Protein AF-A0A7R9EVY3-F1 (afdb_monomer_lite)

Radius of gyration: 26.69 Å; chains: 1; bounding box: 62×52×82 Å

Organism: NCBI:txid61472

Foldseek 3Di:
DLLCCLLVPPDPDPCSLVVVLVVVLVVLVVPDPQPDLVSLVVSLVSCQSSLLPDQHDLSRLVSLLVNCQVPLQDVCLLPRCLSNLLCCQQPPPDCVVVVSNLSSNLSSLLSQLPYPVRLVSLLVSLCVQQHVDNPGRRPRNLVSLLVSLLVQQQVLVVCVVDVVSVVVPDDDDDDDDPDDDPVVVSVVVSLSSNLSSLSNLLSQLVDPNSLLVSLVSCPPPSHDVSLLLDQSSLVSNLNSLLSQLQPLDPSRNCSQQHPDPPGHGVLNSCQCVHSNPPPNCPSNLSSLVNCCPPDNVDPVNLLVCLVVLVSLLSVLLVPRLSSLVSLLSCVLVVSDVDPVSNVVSLVSLVPDPSSVVSVVVSVVVVVVVVVVVD

Sequence (374 aa):
SLIDFSITTPLQDECVTSVPIEIVSKLLSDGSAWNSHAASAEVIATLAPLLDNNPPSAEMCHFFSQHCVDNPRSPLVADTLTPIIHRILKHNVDFGKSPHMRRFVQDYIRALHSQNGGSDVIQKFVTSVHGPSSGCPHPRVLPNLVSVCLASIFSNFEVRRDPARRNEAPSPAEEGEVDGDNESRWESRENRHLRCYITVFLHISEYDDWRPGLAQLLQPIPFPDEALGYQPFIHDFMPVIQRIGTDSRCEVHQMVLGIREGKEGWFDIYCPSSLACSDDGLLWCLMLQTLLMCCCRRKRFMAQVAKHYNPCMLASLRGHAVANEALCLMLEWELIELEEVKMQIVTTLQTTTSGREHYQALCQRQRHLRELVS

InterPro domains:
  IPR052813 C-Maf-inducing protein [PTHR25480] (9-156)

Secondary structure (DSSP, 8-state):
-HHHHHHH-S---HHHHHHHHHHHHHHHHT-SSS-SHHHHHHHHHHHHHHHSSSPPPHHHHHHHHHHHHH-TT-HHHHTTHHHHHHHHHHH-S-TTT-HHHHHHHHHHHHHHHTSTTTHHHHHHHHHHHH-SSSS---TTHHHHHHHHHHHHHHHHHHHHH-HHHHTTSPPP---S-----HHHHHHHHHHHHHHHHHHHHHHHTT-TTTHHHHHHHT-S--S-HHHHT-HHHHHHHHHHHHHHHT-SSHHHHGGGS-SSTT---HHHHTSTTSTT--STTHHHHHHHHHHHHTT--SHHHHHHHGGGHHHHHHHHHTT-HHHHHHHHHHHHTT----HHHHHHHHHHHHHSHHHHHHHHHHHHHHHHHHHHH-

pLDDT: mean 88.02, std 11.74, range [40.94, 98.56]

Structure (mmCIF, N/CA/C/O backbone):
data_AF-A0A7R9EVY3-F1
#
_entry.id   AF-A0A7R9EVY3-F1
#
loop_
_atom_site.group_PDB
_atom_site.id
_atom_site.type_symbol
_atom_site.label_atom_id
_atom_site.label_alt_id
_atom_site.label_comp_id
_atom_site.label_asym_id
_atom_site.label_entity_id
_atom_site.label_seq_id
_atom_site.pdbx_PDB_ins_code
_atom_site.Cartn_x
_atom_site.Cartn_y
_atom_site.Cartn_z
_atom_site.occupancy
_atom_site.B_iso_or_equiv
_atom_site.auth_seq_id
_atom_site.auth_comp_id
_atom_site.auth_asym_id
_atom_site.auth_atom_id
_atom_site.pdbx_PDB_model_num
ATOM 1 N N . SER A 1 1 ? 23.134 -8.153 -36.498 1.00 74.75 1 SER A N 1
ATOM 2 C CA . SER A 1 1 ? 23.755 -7.147 -35.610 1.00 74.75 1 SER A CA 1
ATOM 3 C C . SER A 1 1 ? 24.615 -7.852 -34.555 1.00 74.75 1 SER A C 1
ATOM 5 O O . SER A 1 1 ? 24.545 -9.074 -34.462 1.00 74.75 1 SER A O 1
ATOM 7 N N . LEU A 1 2 ? 25.438 -7.130 -33.775 1.00 83.56 2 LEU A N 1
ATOM 8 C CA . LEU A 1 2 ? 26.179 -7.710 -32.634 1.00 83.56 2 LEU A CA 1
ATOM 9 C C . LEU A 1 2 ? 25.224 -8.369 -31.622 1.00 83.56 2 LEU A C 1
ATOM 11 O O . LEU A 1 2 ? 25.522 -9.427 -31.075 1.00 83.56 2 LEU A O 1
ATOM 15 N N . ILE A 1 3 ? 24.052 -7.768 -31.423 1.00 82.56 3 ILE A N 1
ATOM 16 C CA . ILE A 1 3 ? 23.014 -8.266 -30.519 1.00 82.56 3 ILE A CA 1
ATOM 17 C C . ILE A 1 3 ? 22.408 -9.561 -31.059 1.00 82.56 3 ILE A C 1
ATOM 19 O O . ILE A 1 3 ? 22.346 -10.537 -30.321 1.00 82.56 3 ILE A O 1
ATOM 23 N N . ASP A 1 4 ? 22.086 -9.618 -32.357 1.00 81.88 4 ASP A N 1
ATOM 24 C CA . ASP A 1 4 ? 21.575 -10.843 -32.995 1.00 81.88 4 ASP A CA 1
ATOM 25 C C . ASP A 1 4 ? 22.576 -11.991 -32.859 1.00 81.88 4 ASP A C 1
ATOM 27 O O . ASP A 1 4 ? 22.192 -13.116 -32.554 1.00 81.88 4 ASP A O 1
ATOM 31 N N . PHE A 1 5 ? 23.872 -11.712 -33.041 1.00 82.56 5 PHE A N 1
ATOM 32 C CA . PHE A 1 5 ? 24.916 -12.710 -32.818 1.00 82.56 5 PHE A CA 1
ATOM 33 C C . PHE A 1 5 ? 24.911 -13.200 -31.366 1.00 82.56 5 PHE A C 1
ATOM 35 O O . PHE A 1 5 ? 24.959 -14.402 -31.130 1.00 82.56 5 PHE A O 1
ATOM 42 N N . SER A 1 6 ? 24.779 -12.283 -30.409 1.00 81.69 6 SER A N 1
ATOM 43 C CA . SER A 1 6 ? 24.817 -12.591 -28.974 1.00 81.69 6 SER A CA 1
ATOM 44 C C . SER A 1 6 ? 23.626 -13.432 -28.508 1.00 81.69 6 SER A C 1
ATOM 46 O O . SER A 1 6 ? 23.775 -14.239 -27.597 1.00 81.69 6 SER A O 1
ATOM 48 N N . ILE A 1 7 ? 22.455 -13.278 -29.138 1.00 81.38 7 ILE A N 1
ATOM 49 C CA . ILE A 1 7 ? 21.235 -14.026 -28.779 1.00 81.38 7 ILE A CA 1
ATOM 50 C C . ILE A 1 7 ? 21.040 -15.322 -29.583 1.00 81.38 7 ILE A C 1
ATOM 52 O O . ILE A 1 7 ? 20.345 -16.220 -29.115 1.00 81.38 7 ILE A O 1
ATOM 56 N N . THR A 1 8 ? 21.605 -15.432 -30.792 1.00 83.44 8 THR A N 1
ATOM 57 C CA . THR A 1 8 ? 21.407 -16.603 -31.675 1.00 83.44 8 THR A CA 1
ATOM 58 C C . THR A 1 8 ? 22.579 -17.576 -31.688 1.00 83.44 8 THR A C 1
ATOM 60 O O . THR A 1 8 ? 22.437 -18.700 -32.177 1.00 83.44 8 THR A O 1
ATOM 63 N N . THR A 1 9 ? 23.741 -17.172 -31.173 1.00 81.62 9 THR A N 1
ATOM 64 C CA . THR A 1 9 ? 24.914 -18.043 -31.145 1.00 81.62 9 THR A CA 1
ATOM 65 C C . THR A 1 9 ? 24.699 -19.230 -30.198 1.00 81.62 9 THR A C 1
ATOM 67 O O . THR A 1 9 ? 24.173 -19.060 -29.098 1.00 81.62 9 THR A O 1
ATOM 70 N N . PRO A 1 10 ? 25.129 -20.450 -30.573 1.00 79.69 10 PRO A N 1
ATOM 71 C CA . PRO A 1 10 ? 25.093 -21.603 -29.674 1.00 79.69 10 PRO A CA 1
ATOM 72 C C . PRO A 1 10 ? 26.135 -21.510 -28.543 1.00 79.69 10 PRO A C 1
ATOM 74 O O . PRO A 1 10 ? 26.155 -22.364 -27.658 1.00 79.69 10 PRO A O 1
ATOM 77 N N . LEU A 1 11 ? 27.025 -20.510 -28.579 1.00 77.50 11 LEU A N 1
ATOM 78 C CA . LEU A 1 11 ? 28.059 -20.292 -27.570 1.00 77.50 11 LEU A CA 1
ATOM 79 C C . LEU A 1 11 ? 27.450 -19.671 -26.304 1.00 77.50 11 LEU A C 1
ATOM 81 O O . LEU A 1 11 ? 27.068 -18.506 -26.301 1.00 77.50 11 LEU A O 1
ATOM 85 N N . GLN A 1 12 ? 27.398 -20.447 -25.222 1.00 68.94 12 GLN A N 1
ATOM 86 C CA . GLN A 1 12 ? 26.933 -20.000 -23.904 1.00 68.94 12 GLN A CA 1
ATOM 87 C C . GLN A 1 12 ? 28.112 -19.566 -23.025 1.00 68.94 12 GLN A C 1
ATOM 89 O O . GLN A 1 12 ? 28.431 -20.217 -22.033 1.00 68.94 12 GLN A O 1
ATOM 94 N N . ASP A 1 13 ? 28.788 -18.492 -23.426 1.00 80.00 13 ASP A N 1
ATOM 95 C CA . ASP A 1 13 ? 29.878 -17.883 -22.658 1.00 80.00 13 ASP A CA 1
ATOM 96 C C . ASP A 1 13 ? 29.441 -16.511 -22.123 1.00 80.00 13 ASP A C 1
ATOM 98 O O . ASP A 1 13 ? 28.738 -15.771 -22.810 1.00 80.00 13 ASP A O 1
ATOM 102 N N . GLU A 1 14 ? 29.844 -16.162 -20.900 1.00 75.81 14 GLU A N 1
ATOM 103 C CA . GLU A 1 14 ? 29.486 -14.882 -20.271 1.00 75.81 14 GLU A CA 1
ATOM 104 C C . GLU A 1 14 ? 29.970 -13.683 -21.099 1.00 75.81 14 GLU A C 1
ATOM 106 O O . GLU A 1 14 ? 29.264 -12.682 -21.207 1.00 75.81 14 GLU A O 1
ATOM 111 N N . CYS A 1 15 ? 31.119 -13.800 -21.774 1.00 79.12 15 CYS A N 1
ATOM 112 C CA . CYS A 1 15 ? 31.643 -12.759 -22.652 1.00 79.12 15 CYS A CA 1
ATOM 113 C C . CYS A 1 15 ? 30.742 -12.489 -23.864 1.00 79.12 15 CYS A C 1
ATOM 115 O O . CYS A 1 15 ? 30.735 -11.373 -24.381 1.00 79.12 15 CYS A O 1
ATOM 117 N N . VAL A 1 16 ? 29.965 -13.478 -24.321 1.00 79.94 16 VAL A N 1
ATOM 118 C CA . VAL A 1 16 ? 29.047 -13.313 -25.460 1.00 79.94 16 VAL A CA 1
ATOM 119 C C . VAL A 1 16 ? 27.928 -12.336 -25.117 1.00 79.94 16 VAL A C 1
ATOM 121 O O . VAL A 1 16 ? 27.487 -11.594 -25.991 1.00 79.94 16 VAL A O 1
ATOM 124 N N . THR A 1 17 ? 27.490 -12.289 -23.858 1.00 75.75 17 THR A N 1
ATOM 125 C CA . THR A 1 17 ? 26.434 -11.371 -23.422 1.00 75.75 17 THR A CA 1
ATOM 126 C C . THR A 1 17 ? 26.967 -10.123 -22.723 1.00 75.75 17 THR A C 1
ATOM 128 O O . THR A 1 17 ? 26.353 -9.065 -22.861 1.00 75.75 17 THR A O 1
ATOM 131 N N . SER A 1 18 ? 28.110 -10.188 -22.033 1.00 82.88 18 SER A N 1
ATOM 132 C CA . SER A 1 18 ? 28.678 -9.042 -21.310 1.00 82.88 18 SER A CA 1
ATOM 133 C C . SER A 1 18 ? 29.355 -8.020 -22.226 1.00 82.88 18 SER A C 1
ATOM 135 O O . SER A 1 18 ? 29.130 -6.821 -22.067 1.00 82.88 18 SER A O 1
ATOM 137 N N . VAL A 1 19 ? 30.105 -8.458 -23.245 1.00 86.69 19 VAL A N 1
ATOM 138 C CA . VAL A 1 19 ? 30.835 -7.553 -24.153 1.00 86.69 19 VAL A CA 1
ATOM 139 C C . VAL A 1 19 ? 29.897 -6.606 -24.921 1.00 86.69 19 VAL A C 1
ATOM 141 O O . VAL A 1 19 ? 30.173 -5.405 -24.960 1.00 86.69 19 VAL A O 1
ATOM 144 N N . PRO A 1 20 ? 28.765 -7.061 -25.498 1.00 87.50 20 PRO A N 1
ATOM 145 C CA . PRO A 1 20 ? 27.792 -6.150 -26.098 1.00 87.50 20 PRO A CA 1
ATOM 146 C C . PRO A 1 20 ? 27.241 -5.122 -25.103 1.00 87.50 20 PRO A C 1
ATOM 148 O O . PRO A 1 20 ? 27.077 -3.958 -25.467 1.00 87.50 20 PRO A O 1
ATOM 151 N N . ILE A 1 21 ? 26.990 -5.522 -23.850 1.00 88.44 21 ILE A N 1
ATOM 152 C CA . ILE A 1 21 ? 26.507 -4.614 -22.800 1.00 88.44 21 ILE A CA 1
ATOM 153 C C . ILE A 1 21 ? 27.563 -3.558 -22.484 1.00 88.44 21 ILE A C 1
ATOM 155 O O . ILE A 1 21 ? 27.227 -2.377 -22.417 1.00 88.44 21 ILE A O 1
ATOM 159 N N . GLU A 1 22 ? 28.830 -3.943 -22.335 1.00 89.31 22 GLU A N 1
ATOM 160 C CA . GLU A 1 22 ? 29.939 -3.018 -22.075 1.00 89.31 22 GLU A CA 1
ATOM 161 C C . GLU A 1 22 ? 30.127 -2.010 -23.214 1.00 89.31 22 GLU A C 1
ATOM 163 O O . GLU A 1 22 ? 30.223 -0.805 -22.967 1.00 89.31 22 GLU A O 1
ATOM 168 N N . ILE A 1 23 ? 30.119 -2.482 -24.467 1.00 88.69 23 ILE A N 1
ATOM 169 C CA . ILE A 1 23 ? 30.249 -1.625 -25.653 1.00 88.69 23 ILE A CA 1
ATOM 170 C C . ILE A 1 23 ? 29.116 -0.603 -25.689 1.00 88.69 23 ILE A C 1
ATOM 172 O O . ILE A 1 23 ? 29.369 0.593 -25.822 1.00 88.69 23 ILE A O 1
ATOM 176 N N . VAL A 1 24 ? 27.869 -1.058 -25.547 1.00 89.06 24 VAL A N 1
ATOM 177 C CA . VAL A 1 24 ? 26.708 -0.164 -25.574 1.00 89.06 24 VAL A CA 1
ATOM 178 C C . VAL A 1 24 ? 26.749 0.817 -24.409 1.00 89.06 24 VAL A C 1
ATOM 180 O O . VAL A 1 24 ? 26.499 1.999 -24.614 1.00 89.06 24 VAL A O 1
ATOM 183 N N . SER A 1 25 ? 27.093 0.364 -23.204 1.00 91.31 25 SER A N 1
ATOM 184 C CA . SER A 1 25 ? 27.168 1.237 -22.025 1.00 91.31 25 SER A CA 1
ATOM 185 C C . SER A 1 25 ? 28.154 2.381 -22.250 1.00 91.31 25 SER A C 1
ATOM 187 O O . SER A 1 25 ? 27.830 3.534 -21.975 1.00 91.31 25 SER A O 1
ATOM 189 N N . LYS A 1 26 ? 29.309 2.083 -22.857 1.00 89.50 26 LYS A N 1
ATOM 190 C CA . LYS A 1 26 ? 30.303 3.092 -23.235 1.00 89.50 26 LYS A CA 1
ATOM 191 C C . LYS A 1 26 ? 29.805 4.046 -24.329 1.00 89.50 26 LYS A C 1
ATOM 193 O O . LYS A 1 26 ? 30.082 5.237 -24.286 1.00 89.50 26 LYS A O 1
ATOM 198 N N . LEU A 1 27 ? 29.036 3.552 -25.300 1.00 88.31 27 LEU A N 1
ATOM 199 C CA . LEU A 1 27 ? 28.431 4.408 -26.330 1.00 88.31 27 LEU A CA 1
ATOM 200 C C . LEU A 1 27 ? 27.341 5.330 -25.766 1.00 88.31 27 LEU A C 1
ATOM 202 O O . LEU A 1 27 ? 27.163 6.446 -26.258 1.00 88.31 27 LEU A O 1
ATOM 206 N N . LEU A 1 28 ? 26.607 4.873 -24.749 1.00 88.19 28 LEU A N 1
ATOM 207 C CA . LEU A 1 28 ? 25.599 5.676 -24.061 1.00 88.19 28 LEU A CA 1
ATOM 208 C C . LEU A 1 28 ? 26.241 6.746 -23.165 1.00 88.19 28 LEU A C 1
ATOM 210 O O . LEU A 1 28 ? 25.699 7.846 -23.074 1.00 88.19 28 LEU A O 1
ATOM 214 N N . SER A 1 29 ? 27.407 6.477 -22.562 1.00 84.12 29 SER A N 1
ATOM 215 C CA . SER A 1 29 ? 28.114 7.464 -21.732 1.00 84.12 29 SER A CA 1
ATOM 216 C C . SER A 1 29 ? 28.648 8.671 -22.513 1.00 84.12 29 SER A C 1
ATOM 218 O O . SER A 1 29 ? 28.782 9.749 -21.940 1.00 84.12 29 SER A O 1
ATOM 220 N N . ASP A 1 30 ? 28.894 8.528 -23.820 1.00 78.50 30 ASP A N 1
ATOM 221 C CA . ASP A 1 30 ? 29.421 9.607 -24.675 1.00 78.50 30 ASP A CA 1
ATOM 222 C C . ASP A 1 30 ? 28.320 10.609 -25.141 1.00 78.50 30 ASP A C 1
ATOM 224 O O . ASP A 1 30 ? 28.593 11.619 -25.798 1.00 78.50 30 ASP A O 1
ATOM 228 N N . GLY A 1 31 ? 27.059 10.362 -24.751 1.00 63.72 31 GLY A N 1
ATOM 229 C CA . GLY A 1 31 ? 26.073 11.361 -24.298 1.00 63.72 31 GLY A CA 1
ATOM 230 C C . GLY A 1 31 ? 25.431 12.355 -25.279 1.00 63.72 31 GLY A C 1
ATOM 231 O O . GLY A 1 31 ? 24.510 13.064 -24.882 1.00 63.72 31 GLY A O 1
ATOM 232 N N . SER A 1 32 ? 25.850 12.449 -26.543 1.00 61.97 32 SER A N 1
ATOM 233 C CA . SER A 1 32 ? 25.345 13.510 -27.449 1.00 61.97 32 SER A CA 1
ATOM 234 C C . SER A 1 32 ? 24.580 13.027 -28.685 1.00 61.97 32 SER A C 1
ATOM 236 O O . SER A 1 32 ? 23.773 13.778 -29.231 1.00 61.97 32 SER A O 1
ATOM 238 N N . ALA A 1 33 ? 24.771 11.777 -29.115 1.00 65.81 33 ALA A N 1
ATOM 239 C CA . ALA A 1 33 ? 24.221 11.279 -30.380 1.00 65.81 33 ALA A CA 1
ATOM 240 C C . ALA A 1 33 ? 22.766 10.768 -30.296 1.00 65.81 33 ALA A C 1
ATOM 242 O O . ALA A 1 33 ? 22.119 10.594 -31.327 1.00 65.81 33 ALA A O 1
ATOM 243 N N . TRP A 1 34 ? 22.236 10.537 -29.089 1.00 74.25 34 TRP A N 1
ATOM 244 C CA . TRP A 1 34 ? 21.016 9.736 -28.882 1.00 74.25 34 TRP A CA 1
ATOM 245 C C . TRP A 1 34 ? 19.806 10.531 -28.370 1.00 74.25 34 TRP A C 1
ATOM 247 O O . TRP A 1 34 ? 18.760 9.953 -28.101 1.00 74.25 34 TRP A O 1
ATOM 257 N N . ASN A 1 35 ? 19.926 11.858 -28.264 1.00 69.94 35 ASN A N 1
ATOM 258 C CA . ASN A 1 35 ? 18.943 12.710 -27.578 1.00 69.94 35 ASN A CA 1
ATOM 259 C C . ASN A 1 35 ? 17.651 12.960 -28.375 1.00 69.94 35 ASN A C 1
ATOM 261 O O . ASN A 1 35 ? 16.705 13.541 -27.850 1.00 69.94 35 ASN A O 1
ATOM 265 N N . SER A 1 36 ? 17.589 12.559 -29.649 1.00 82.56 36 SER A N 1
ATOM 266 C CA . SER A 1 36 ? 16.338 12.656 -30.410 1.00 82.56 36 SER A CA 1
ATOM 267 C C . SER A 1 36 ? 15.392 11.510 -30.041 1.00 82.56 36 SER A C 1
ATOM 269 O O . SER A 1 36 ? 15.833 10.374 -29.875 1.00 82.56 36 SER A O 1
ATOM 271 N N . HIS A 1 37 ? 14.083 11.781 -29.984 1.00 80.06 37 HIS A N 1
ATOM 272 C CA . HIS A 1 37 ? 13.069 10.758 -29.692 1.00 80.06 37 HIS A CA 1
ATOM 273 C C . HIS A 1 37 ? 13.192 9.525 -30.607 1.00 80.06 37 HIS A C 1
ATOM 275 O O . HIS A 1 37 ? 13.124 8.395 -30.129 1.00 80.06 37 HIS A O 1
ATOM 281 N N . ALA A 1 38 ? 13.423 9.736 -31.908 1.00 84.50 38 ALA A N 1
ATOM 282 C CA . ALA A 1 38 ? 13.566 8.653 -32.880 1.00 84.50 38 ALA A CA 1
ATOM 283 C C . ALA A 1 38 ? 14.824 7.803 -32.629 1.00 84.50 38 ALA A C 1
ATOM 285 O O . ALA A 1 38 ? 14.731 6.578 -32.612 1.00 84.50 38 ALA A O 1
ATOM 286 N N . ALA A 1 39 ? 15.971 8.442 -32.372 1.00 84.94 39 ALA A N 1
ATOM 287 C CA . ALA A 1 39 ? 17.217 7.730 -32.085 1.00 84.94 39 ALA A CA 1
ATOM 288 C C . ALA A 1 39 ? 17.138 6.962 -30.759 1.00 84.94 39 ALA A C 1
ATOM 290 O O . ALA A 1 39 ? 17.548 5.806 -30.695 1.00 84.94 39 ALA A O 1
ATOM 291 N N . SER A 1 40 ? 16.559 7.571 -29.718 1.00 86.94 40 SER A N 1
ATOM 292 C CA . SER A 1 40 ? 16.347 6.900 -28.433 1.00 86.94 40 SER A CA 1
ATOM 293 C C . SER A 1 40 ? 15.475 5.654 -28.584 1.00 86.94 40 SER A C 1
ATOM 295 O O . SER A 1 40 ? 15.826 4.571 -28.110 1.00 86.94 40 SER A O 1
ATOM 297 N N . ALA A 1 41 ? 14.371 5.782 -29.324 1.00 88.06 41 ALA A N 1
ATOM 298 C CA . ALA A 1 41 ? 13.460 4.680 -29.585 1.00 88.06 41 ALA A CA 1
ATOM 299 C C . ALA A 1 41 ? 14.130 3.515 -30.335 1.00 88.06 41 ALA A C 1
ATOM 301 O O . ALA A 1 41 ? 13.953 2.355 -29.960 1.00 88.06 41 ALA A O 1
ATOM 302 N N . GLU A 1 42 ? 14.926 3.818 -31.363 1.00 89.44 42 GLU A N 1
ATOM 303 C CA . GLU A 1 42 ? 15.650 2.815 -32.148 1.00 89.44 42 GLU A CA 1
ATOM 304 C C . GLU A 1 42 ? 16.698 2.075 -31.307 1.00 89.44 42 GLU A C 1
ATOM 306 O O . GLU A 1 42 ? 16.788 0.845 -31.368 1.00 89.44 42 GLU A O 1
ATOM 311 N N . VAL A 1 43 ? 17.439 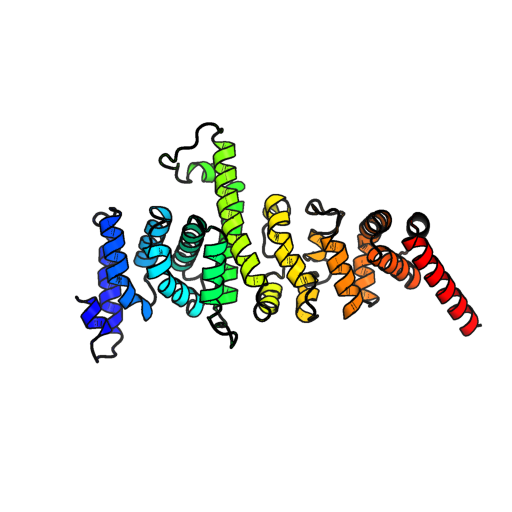2.797 -30.460 1.00 90.06 43 VAL A N 1
ATOM 312 C CA . VAL A 1 43 ? 18.405 2.197 -29.531 1.00 90.06 43 VAL A CA 1
ATOM 313 C C . VAL A 1 43 ? 17.700 1.266 -28.547 1.00 90.06 43 VAL A C 1
ATOM 315 O O . VAL A 1 43 ? 18.119 0.122 -28.393 1.00 90.06 43 VAL A O 1
ATOM 318 N N . ILE A 1 44 ? 16.604 1.703 -27.917 1.00 91.38 44 ILE A N 1
ATOM 319 C CA . ILE A 1 44 ? 15.844 0.871 -26.968 1.00 91.38 44 ILE A CA 1
ATOM 320 C C . ILE A 1 44 ? 15.345 -0.411 -27.638 1.00 91.38 44 ILE A C 1
ATOM 322 O O . ILE A 1 44 ? 15.560 -1.501 -27.107 1.00 91.38 44 ILE A O 1
ATOM 326 N N . ALA A 1 45 ? 14.719 -0.297 -28.813 1.00 90.56 45 ALA A N 1
ATOM 327 C CA . ALA A 1 45 ? 14.211 -1.448 -29.557 1.00 90.56 45 ALA A CA 1
ATOM 328 C C . ALA A 1 45 ? 15.333 -2.425 -29.942 1.00 90.56 45 ALA A C 1
ATOM 330 O O . ALA A 1 45 ? 15.156 -3.639 -29.866 1.00 90.56 45 ALA A O 1
ATOM 331 N N . THR A 1 46 ? 16.504 -1.893 -30.297 1.00 89.62 46 THR A N 1
ATOM 332 C CA . THR A 1 46 ? 17.689 -2.684 -30.646 1.00 89.62 46 THR A CA 1
ATOM 333 C C . THR A 1 46 ? 18.269 -3.414 -29.431 1.00 89.62 46 THR A C 1
ATOM 335 O O . THR A 1 46 ? 18.695 -4.559 -29.554 1.00 89.62 46 THR A O 1
ATOM 338 N N . LEU A 1 47 ? 18.267 -2.786 -28.250 1.00 90.00 47 LEU A N 1
ATOM 339 C CA . LEU A 1 47 ? 18.827 -3.354 -27.018 1.00 90.00 47 LEU A CA 1
ATOM 340 C C . LEU A 1 47 ? 17.913 -4.352 -26.312 1.00 90.00 47 LEU A C 1
ATOM 342 O O . LEU A 1 47 ? 18.416 -5.213 -25.592 1.00 90.00 47 LEU A O 1
ATOM 346 N N . ALA A 1 48 ? 16.599 -4.254 -26.496 1.00 88.00 48 ALA A N 1
ATOM 347 C CA . ALA A 1 48 ? 15.636 -5.050 -25.741 1.00 88.00 48 ALA A CA 1
ATOM 348 C C . ALA A 1 48 ? 15.905 -6.572 -25.763 1.00 88.00 48 ALA A C 1
ATOM 350 O O . ALA A 1 48 ? 15.963 -7.150 -24.676 1.00 88.00 48 ALA A O 1
ATOM 351 N N . PRO A 1 49 ? 16.197 -7.219 -26.916 1.00 87.69 49 PRO A N 1
ATOM 352 C CA . PRO A 1 49 ? 16.459 -8.663 -26.953 1.00 87.69 49 PRO A CA 1
ATOM 353 C C . PRO A 1 49 ? 17.672 -9.093 -26.115 1.00 87.69 49 PRO A C 1
ATOM 355 O O . PRO A 1 49 ? 17.712 -10.198 -25.577 1.00 87.69 49 PRO A O 1
ATOM 358 N N . LEU A 1 50 ? 18.677 -8.220 -25.977 1.00 86.25 50 LEU A N 1
ATOM 359 C CA . LEU A 1 50 ? 19.857 -8.488 -25.149 1.00 86.25 50 LEU A CA 1
ATOM 360 C C . LEU A 1 50 ? 19.502 -8.503 -23.654 1.00 86.25 50 LEU A C 1
ATOM 362 O O . LEU A 1 50 ? 20.099 -9.250 -22.874 1.00 86.25 50 LEU A O 1
ATOM 366 N N . LEU A 1 51 ? 18.532 -7.680 -23.255 1.00 88.19 51 LEU A N 1
ATOM 367 C CA . LEU A 1 51 ? 18.149 -7.446 -21.864 1.00 88.19 51 LEU A CA 1
ATOM 368 C C . LEU A 1 51 ? 17.082 -8.415 -21.343 1.00 88.19 51 LEU A C 1
ATOM 370 O O . LEU A 1 51 ? 16.884 -8.493 -20.130 1.00 88.19 51 LEU A O 1
ATOM 374 N N . ASP A 1 52 ? 16.474 -9.227 -22.211 1.00 80.75 52 ASP A N 1
ATOM 375 C CA . ASP A 1 52 ? 15.604 -10.334 -21.792 1.00 80.75 52 ASP A CA 1
ATOM 376 C C . ASP A 1 52 ? 16.335 -11.267 -20.808 1.00 80.75 52 ASP A C 1
ATOM 378 O O . ASP A 1 52 ? 15.799 -11.683 -19.771 1.00 80.75 52 ASP A O 1
ATOM 382 N N . ASN A 1 53 ? 17.616 -11.530 -21.086 1.00 79.25 53 ASN A N 1
ATOM 383 C CA . ASN A 1 53 ? 18.438 -12.475 -20.333 1.00 79.25 53 ASN A CA 1
ATOM 384 C C . ASN A 1 53 ? 19.584 -11.843 -19.538 1.00 79.25 53 ASN A C 1
ATOM 386 O O . ASN A 1 53 ? 20.259 -12.563 -18.803 1.00 79.25 53 ASN A O 1
ATOM 390 N N . ASN A 1 54 ? 19.767 -10.520 -19.587 1.00 84.88 54 ASN A N 1
ATOM 391 C CA . ASN A 1 54 ? 20.874 -9.841 -18.912 1.00 84.88 54 ASN A CA 1
ATOM 392 C C . ASN A 1 54 ? 20.405 -8.609 -18.125 1.00 84.88 54 ASN A C 1
ATOM 394 O O . ASN A 1 54 ? 19.464 -7.935 -18.538 1.00 84.88 54 ASN A O 1
ATOM 398 N N . PRO A 1 55 ? 21.004 -8.313 -16.957 1.00 85.81 55 PRO A N 1
ATOM 399 C CA . PRO A 1 55 ? 20.690 -7.083 -16.240 1.00 85.81 55 PRO A CA 1
ATOM 400 C C . PRO A 1 55 ? 21.184 -5.857 -17.033 1.00 85.81 55 PRO A C 1
ATOM 402 O O . PRO A 1 55 ? 22.288 -5.900 -17.577 1.00 85.81 55 PRO A O 1
ATOM 405 N N . PRO A 1 56 ? 20.417 -4.753 -17.079 1.00 92.31 56 PRO A N 1
ATOM 406 C CA . PRO A 1 56 ? 20.904 -3.512 -17.671 1.00 92.31 56 PRO A CA 1
ATOM 407 C C . PRO A 1 56 ? 22.028 -2.904 -16.821 1.00 92.31 56 PRO A C 1
ATOM 409 O O . PRO A 1 56 ? 22.002 -2.986 -15.589 1.00 92.31 56 PRO A O 1
ATOM 412 N N . SER A 1 57 ? 22.991 -2.257 -17.477 1.00 93.12 57 SER A N 1
ATOM 413 C CA . SER A 1 57 ? 24.032 -1.464 -16.812 1.00 93.12 57 SER A CA 1
ATOM 414 C C . SER A 1 57 ? 23.471 -0.171 -16.205 1.00 93.12 57 SER A C 1
ATOM 416 O O . SER A 1 57 ? 22.301 0.179 -16.400 1.00 93.12 57 SER A O 1
ATOM 418 N N . ALA A 1 58 ? 24.302 0.563 -15.459 1.00 92.94 58 ALA A N 1
ATOM 419 C CA . ALA A 1 58 ? 23.916 1.849 -14.881 1.00 92.94 58 ALA A CA 1
ATOM 420 C C . ALA A 1 58 ? 23.615 2.896 -15.968 1.00 92.94 58 ALA A C 1
ATOM 422 O O . ALA A 1 58 ? 22.623 3.619 -15.867 1.00 92.94 58 ALA A O 1
ATOM 423 N N . GLU A 1 59 ? 24.425 2.923 -17.025 1.00 93.31 59 GLU A N 1
ATOM 424 C CA . GLU A 1 59 ? 24.304 3.820 -18.175 1.00 93.31 59 GLU A CA 1
ATOM 425 C C . GLU A 1 59 ? 23.017 3.530 -18.952 1.00 93.31 59 GLU A C 1
ATOM 427 O O . GLU A 1 59 ? 22.262 4.448 -19.268 1.00 93.31 59 GLU A O 1
ATOM 432 N N . MET A 1 60 ? 22.708 2.247 -19.176 1.00 94.25 60 MET A N 1
ATOM 433 C CA . MET A 1 60 ? 21.440 1.826 -19.778 1.00 94.25 60 MET A CA 1
ATOM 434 C C . MET A 1 60 ? 20.245 2.220 -18.909 1.00 94.25 60 MET A C 1
ATOM 436 O O . MET A 1 60 ? 19.276 2.775 -19.418 1.00 94.25 60 MET A O 1
ATOM 440 N N . CYS A 1 61 ? 20.311 1.980 -17.592 1.00 95.12 61 CYS A N 1
ATOM 441 C CA . CYS A 1 61 ? 19.243 2.384 -16.675 1.00 95.12 61 CYS A CA 1
ATOM 442 C C . CYS A 1 61 ? 19.001 3.893 -16.734 1.00 95.12 61 CYS A C 1
ATOM 444 O O . CYS A 1 61 ? 17.848 4.306 -16.783 1.00 95.12 61 CYS A O 1
ATOM 446 N N . HIS A 1 62 ? 20.062 4.705 -16.746 1.00 93.00 62 HIS A N 1
ATOM 447 C CA . HIS A 1 62 ? 19.955 6.158 -16.866 1.00 93.00 62 HIS A CA 1
ATOM 448 C C . HIS A 1 62 ? 19.302 6.569 -18.191 1.00 93.00 62 HIS A C 1
ATOM 450 O O . HIS A 1 62 ? 18.347 7.344 -18.183 1.00 93.00 62 HIS A O 1
ATOM 456 N N . PHE A 1 63 ? 19.753 5.987 -19.302 1.00 93.25 63 PHE A N 1
ATOM 457 C CA . PHE A 1 63 ? 19.209 6.239 -20.633 1.00 93.25 63 PHE A CA 1
ATOM 458 C C . PHE A 1 63 ? 17.717 5.879 -20.740 1.00 93.25 63 PHE A C 1
ATOM 460 O O . PHE A 1 63 ? 16.910 6.689 -21.195 1.00 93.25 63 PHE A O 1
ATOM 467 N N . PHE A 1 64 ? 17.313 4.704 -20.248 1.00 94.81 64 PHE A N 1
ATOM 468 C CA . PHE A 1 64 ? 15.905 4.296 -20.244 1.00 94.81 64 PHE A CA 1
ATOM 469 C C . PHE A 1 64 ? 15.055 5.148 -19.295 1.00 94.81 64 PHE A C 1
ATOM 471 O O . PHE A 1 64 ? 13.919 5.481 -19.630 1.00 94.81 64 PHE A O 1
ATOM 478 N N . SER A 1 65 ? 15.603 5.540 -18.138 1.00 94.69 65 SER A N 1
ATOM 479 C CA . SER A 1 65 ? 14.977 6.508 -17.226 1.00 94.69 65 SER A CA 1
ATOM 480 C C . SER A 1 65 ? 14.655 7.809 -17.950 1.00 94.69 65 SER A C 1
ATOM 482 O O . SER A 1 65 ? 13.528 8.291 -17.875 1.00 94.69 65 SER A O 1
ATOM 484 N N . GLN A 1 66 ? 15.638 8.351 -18.671 1.00 92.31 66 GLN A N 1
ATOM 485 C CA . GLN A 1 66 ? 15.503 9.608 -19.394 1.00 92.31 66 GLN A CA 1
ATOM 486 C C . GLN A 1 66 ? 14.431 9.497 -20.482 1.00 92.31 66 GLN A C 1
ATOM 488 O O . GLN A 1 66 ? 13.544 10.342 -20.552 1.00 92.31 66 GLN A O 1
ATOM 493 N N . HIS A 1 67 ? 14.411 8.395 -21.242 1.00 92.62 67 HIS A N 1
ATOM 494 C CA . HIS A 1 67 ? 13.352 8.147 -22.226 1.00 92.62 67 HIS A CA 1
ATOM 495 C C . HIS A 1 67 ? 11.956 8.062 -21.594 1.00 92.62 67 HIS A C 1
ATOM 497 O O . HIS A 1 67 ? 11.011 8.620 -22.145 1.00 92.62 67 HIS A O 1
ATOM 503 N N . CYS A 1 68 ? 11.815 7.405 -20.437 1.00 93.94 68 CYS A N 1
ATOM 504 C CA . CYS A 1 68 ? 10.551 7.358 -19.694 1.00 93.94 68 CYS A CA 1
ATOM 505 C C . CYS A 1 68 ? 10.087 8.748 -19.240 1.00 93.94 68 CYS A C 1
ATOM 507 O O . CYS A 1 68 ? 8.887 8.994 -19.205 1.00 93.94 68 CYS A O 1
ATOM 509 N N . VAL A 1 69 ? 11.010 9.641 -18.875 1.00 91.12 69 VAL A N 1
ATOM 510 C CA . VAL A 1 69 ? 10.686 11.009 -18.441 1.00 91.12 69 VAL A CA 1
ATOM 511 C C . VAL A 1 69 ? 10.322 11.898 -19.629 1.00 91.12 69 VAL A C 1
ATOM 513 O O . VAL A 1 69 ? 9.311 12.593 -19.568 1.00 91.12 69 VAL A O 1
ATOM 516 N N . ASP A 1 70 ? 11.105 11.846 -20.705 1.00 90.12 70 ASP A N 1
ATOM 517 C CA . ASP A 1 70 ? 10.944 12.732 -21.863 1.00 90.12 70 ASP A CA 1
ATOM 518 C C . ASP A 1 70 ? 9.809 12.284 -22.789 1.00 90.12 70 ASP A C 1
ATOM 520 O O . ASP A 1 70 ? 9.136 13.106 -23.405 1.00 90.12 70 ASP A O 1
ATOM 524 N N . ASN A 1 71 ? 9.577 10.971 -22.888 1.00 90.62 71 ASN A N 1
ATOM 525 C CA . ASN A 1 71 ? 8.627 10.369 -23.824 1.00 90.62 71 ASN A CA 1
ATOM 526 C C . ASN A 1 71 ? 7.694 9.371 -23.115 1.00 90.62 71 ASN A C 1
ATOM 528 O O . ASN A 1 71 ? 7.590 8.209 -23.525 1.00 90.62 71 ASN A O 1
ATOM 532 N N . PRO A 1 72 ? 6.966 9.791 -22.066 1.00 90.31 72 PRO A N 1
ATOM 533 C CA . PRO A 1 72 ? 6.266 8.872 -21.170 1.00 90.31 72 PRO A CA 1
ATOM 534 C C . PRO A 1 72 ? 5.081 8.141 -21.834 1.00 90.31 72 PRO A C 1
ATOM 536 O O . PRO A 1 72 ? 4.650 7.084 -21.374 1.00 90.31 72 PRO A O 1
ATOM 539 N N . ARG A 1 73 ? 4.578 8.677 -22.956 1.00 90.00 73 ARG A N 1
ATOM 540 C CA . ARG A 1 73 ? 3.523 8.076 -23.792 1.00 90.00 73 ARG A CA 1
ATOM 541 C C . ARG A 1 73 ? 4.060 7.225 -24.951 1.00 90.00 73 ARG A C 1
ATOM 543 O O . ARG A 1 73 ? 3.278 6.785 -25.789 1.00 90.00 73 ARG A O 1
ATOM 550 N N . SER A 1 74 ? 5.374 7.012 -25.031 1.00 90.38 74 SER A N 1
ATOM 551 C CA . SER A 1 74 ? 5.978 6.156 -26.055 1.00 90.38 74 SER A CA 1
ATOM 552 C C . SER A 1 74 ? 5.488 4.706 -25.897 1.00 90.38 74 SER A C 1
ATOM 554 O O . SER A 1 74 ? 5.487 4.195 -24.773 1.00 90.38 74 SER A O 1
ATOM 556 N N . PRO A 1 75 ? 5.119 4.002 -26.987 1.00 89.38 75 PRO A N 1
ATOM 557 C CA . PRO A 1 75 ? 4.688 2.600 -26.911 1.00 89.38 75 PRO A CA 1
ATOM 558 C C . PRO A 1 75 ? 5.789 1.689 -26.351 1.00 89.38 75 PRO A C 1
ATOM 560 O O . PRO A 1 75 ? 5.502 0.721 -25.655 1.00 89.38 75 PRO A O 1
ATOM 563 N N . LEU A 1 76 ? 7.060 2.065 -26.541 1.00 91.12 76 LEU A N 1
ATOM 564 C CA . LEU A 1 76 ? 8.205 1.346 -25.983 1.00 91.12 76 LEU A CA 1
ATOM 565 C C . LEU A 1 76 ? 8.156 1.242 -24.458 1.00 91.12 76 LEU A C 1
ATOM 567 O O . LEU A 1 76 ? 8.672 0.272 -23.910 1.00 91.12 76 LEU A O 1
ATOM 571 N N . VAL A 1 77 ? 7.529 2.206 -23.772 1.00 91.56 77 VAL A N 1
ATOM 572 C CA . VAL A 1 77 ? 7.346 2.138 -22.320 1.00 91.56 77 VAL A CA 1
ATOM 573 C C . VAL A 1 77 ? 6.463 0.943 -21.969 1.00 91.56 77 VAL A C 1
ATOM 575 O O . VAL A 1 77 ? 6.887 0.106 -21.188 1.00 91.56 77 VAL A O 1
ATOM 578 N N . ALA A 1 78 ? 5.270 0.821 -22.554 1.00 87.94 78 ALA A N 1
ATOM 579 C CA . ALA A 1 78 ? 4.339 -0.254 -22.200 1.00 87.94 78 ALA A CA 1
ATOM 580 C C . ALA A 1 78 ? 4.719 -1.622 -22.792 1.00 87.94 78 ALA A C 1
ATOM 582 O O . ALA A 1 78 ? 4.402 -2.650 -22.191 1.00 87.94 78 ALA A O 1
ATOM 583 N N . ASP A 1 79 ? 5.422 -1.643 -23.923 1.00 88.62 79 ASP A N 1
ATOM 584 C CA . ASP A 1 79 ? 5.677 -2.879 -24.662 1.00 88.62 79 ASP A CA 1
ATOM 585 C C . ASP A 1 79 ? 7.102 -3.397 -24.427 1.00 88.62 79 ASP A C 1
ATOM 587 O O . ASP A 1 79 ? 7.308 -4.516 -23.959 1.00 88.62 79 ASP A O 1
ATOM 591 N N . THR A 1 80 ? 8.104 -2.570 -24.723 1.00 92.06 80 THR A N 1
ATOM 592 C CA . THR A 1 80 ? 9.511 -2.989 -24.811 1.00 92.06 80 THR A CA 1
ATOM 593 C C . THR A 1 80 ? 10.240 -2.947 -23.472 1.00 92.06 80 THR A C 1
ATOM 595 O O . THR A 1 80 ? 11.064 -3.813 -23.191 1.00 92.06 80 THR A O 1
ATOM 598 N N . LEU A 1 81 ? 9.953 -1.957 -22.623 1.00 94.31 81 LEU A N 1
ATOM 599 C CA . LEU A 1 81 ? 10.611 -1.822 -21.321 1.00 94.31 81 LEU A CA 1
ATOM 600 C C . LEU A 1 81 ? 9.999 -2.749 -20.260 1.00 94.31 81 LEU A C 1
ATOM 602 O O . LEU A 1 81 ? 10.687 -3.121 -19.309 1.00 94.31 81 LEU A O 1
ATOM 606 N N . THR A 1 82 ? 8.747 -3.181 -20.430 1.00 93.25 82 THR A N 1
ATOM 607 C CA . THR A 1 82 ? 8.038 -4.044 -19.471 1.00 93.25 82 THR A CA 1
ATOM 608 C C . THR A 1 82 ? 8.804 -5.331 -19.118 1.00 93.25 82 THR A C 1
ATOM 610 O O . THR A 1 82 ? 8.994 -5.579 -17.922 1.00 93.25 82 THR A O 1
ATOM 613 N N . PRO A 1 83 ? 9.318 -6.136 -20.074 1.00 91.94 83 PRO A N 1
ATOM 614 C CA . PRO A 1 83 ? 10.108 -7.333 -19.759 1.00 91.94 83 PRO A CA 1
ATOM 615 C C . PRO A 1 83 ? 11.397 -7.030 -18.978 1.00 91.94 83 PRO A C 1
ATOM 617 O O . PRO A 1 83 ? 11.757 -7.767 -18.056 1.00 91.94 83 PRO A O 1
ATOM 620 N N . ILE A 1 84 ? 12.054 -5.904 -19.275 1.00 93.75 84 ILE A N 1
ATOM 621 C CA . ILE A 1 84 ? 13.262 -5.455 -18.566 1.00 93.75 84 ILE A CA 1
ATOM 622 C C . ILE A 1 84 ? 12.911 -5.121 -17.110 1.00 93.75 84 ILE A C 1
ATOM 624 O O . ILE A 1 84 ? 13.602 -5.544 -16.181 1.00 93.75 84 ILE A O 1
ATOM 628 N N . ILE A 1 85 ? 11.793 -4.425 -16.883 1.00 95.19 85 ILE A N 1
ATOM 629 C CA . ILE A 1 85 ? 11.294 -4.105 -15.540 1.00 95.19 85 ILE A CA 1
ATOM 630 C C . ILE A 1 85 ? 10.910 -5.373 -14.774 1.00 95.19 85 ILE A C 1
ATOM 632 O O . ILE A 1 85 ? 11.277 -5.516 -13.605 1.00 95.19 85 ILE A O 1
ATOM 636 N N . HIS A 1 86 ? 10.236 -6.328 -15.422 1.00 93.31 86 HIS A N 1
ATOM 637 C CA . HIS A 1 86 ? 9.946 -7.641 -14.836 1.00 93.31 86 HIS A CA 1
ATOM 638 C C . HIS A 1 86 ? 11.226 -8.319 -14.355 1.00 93.31 86 HIS A C 1
ATOM 640 O O . HIS A 1 86 ? 11.270 -8.837 -13.238 1.00 93.31 86 HIS A O 1
ATOM 646 N N . ARG A 1 87 ? 12.279 -8.298 -15.178 1.00 91.75 87 ARG A N 1
ATOM 647 C CA . ARG A 1 87 ? 13.575 -8.879 -14.835 1.00 91.75 87 ARG A CA 1
ATOM 648 C C . ARG A 1 87 ? 14.204 -8.179 -13.633 1.00 91.75 87 ARG A C 1
ATOM 650 O O . ARG A 1 87 ? 14.612 -8.860 -12.692 1.00 91.75 87 ARG A O 1
ATOM 657 N N . ILE A 1 88 ? 14.236 -6.845 -13.618 1.00 94.38 88 ILE A N 1
ATOM 658 C CA . ILE A 1 88 ? 14.756 -6.070 -12.480 1.00 94.38 88 ILE A CA 1
ATOM 659 C C . ILE A 1 88 ? 14.001 -6.448 -11.198 1.00 94.38 88 ILE A C 1
ATOM 661 O O . ILE A 1 88 ? 14.631 -6.774 -10.194 1.00 94.38 88 ILE A O 1
ATOM 665 N N . LEU A 1 89 ? 12.667 -6.492 -11.231 1.00 94.31 89 LEU A N 1
ATOM 666 C CA . LEU A 1 89 ? 11.850 -6.836 -10.063 1.00 94.31 89 LEU A CA 1
ATOM 667 C C . LEU A 1 89 ? 12.029 -8.293 -9.600 1.00 94.31 89 LEU A C 1
ATOM 669 O O . LEU A 1 89 ? 11.913 -8.570 -8.407 1.00 94.31 89 LEU A O 1
ATOM 673 N N . LYS A 1 90 ? 12.332 -9.231 -10.504 1.00 91.81 90 LYS A N 1
ATOM 674 C CA . LYS A 1 90 ? 12.558 -10.648 -10.165 1.00 91.81 90 LYS A CA 1
ATOM 675 C C . LYS A 1 90 ? 13.973 -10.919 -9.645 1.00 91.81 90 LYS A C 1
ATOM 677 O O . LYS A 1 90 ? 14.151 -11.744 -8.747 1.00 91.81 90 LYS A O 1
ATOM 682 N N . HIS A 1 91 ? 14.980 -10.236 -10.181 1.00 90.44 91 HIS A N 1
ATOM 683 C CA . HIS A 1 91 ? 16.382 -10.605 -9.968 1.00 90.44 91 HIS A CA 1
ATOM 684 C C . HIS A 1 91 ? 17.185 -9.612 -9.129 1.00 90.44 91 HIS A C 1
ATOM 686 O O . HIS A 1 91 ? 18.210 -10.009 -8.578 1.00 90.44 91 HIS A O 1
ATOM 692 N N . ASN A 1 92 ? 16.738 -8.362 -8.973 1.00 87.56 92 ASN A N 1
ATOM 693 C CA . ASN A 1 92 ? 17.413 -7.434 -8.073 1.00 87.56 92 ASN A CA 1
ATOM 694 C C . ASN A 1 92 ? 17.215 -7.879 -6.614 1.00 87.56 92 ASN A C 1
ATOM 696 O O . ASN A 1 92 ? 16.103 -8.202 -6.191 1.00 87.56 92 ASN A O 1
ATOM 700 N N . VAL A 1 93 ? 18.316 -7.934 -5.868 1.00 84.31 93 VAL A N 1
ATOM 701 C CA . VAL A 1 93 ? 18.349 -8.352 -4.460 1.00 84.31 93 VAL A CA 1
ATOM 702 C C . VAL A 1 93 ? 18.382 -7.147 -3.518 1.00 84.31 93 VAL A C 1
ATOM 704 O O . VAL A 1 93 ? 17.931 -7.257 -2.383 1.00 84.31 93 VAL A O 1
ATOM 707 N N . ASP A 1 94 ? 18.923 -6.012 -3.966 1.00 86.25 94 ASP A N 1
ATOM 708 C CA . ASP A 1 94 ? 19.163 -4.839 -3.131 1.00 86.25 94 ASP A CA 1
ATOM 709 C C . ASP A 1 94 ? 19.220 -3.552 -3.972 1.00 86.25 94 ASP A C 1
ATOM 711 O O . ASP A 1 94 ? 20.249 -3.181 -4.546 1.00 86.25 94 ASP A O 1
ATOM 715 N N . PHE A 1 95 ? 18.113 -2.809 -3.993 1.00 88.94 95 PHE A N 1
ATOM 716 C CA . PHE A 1 95 ? 18.068 -1.495 -4.634 1.00 88.94 95 PHE A CA 1
ATOM 717 C C . PHE A 1 95 ? 18.943 -0.439 -3.944 1.00 88.94 95 PHE A C 1
ATOM 719 O O . PHE A 1 95 ? 19.240 0.586 -4.557 1.00 88.94 95 PHE A O 1
ATOM 726 N N . GLY A 1 96 ? 19.373 -0.653 -2.698 1.00 85.69 96 GLY A N 1
ATOM 727 C CA . GLY A 1 96 ? 20.372 0.182 -2.033 1.00 85.69 96 GLY A CA 1
ATOM 728 C C . GLY A 1 96 ? 21.725 0.138 -2.746 1.00 85.69 96 GLY A C 1
ATOM 729 O O . GLY A 1 96 ? 22.381 1.169 -2.868 1.00 85.69 96 GLY A O 1
ATOM 730 N N . LYS A 1 97 ? 22.093 -1.022 -3.304 1.00 88.38 97 LYS A N 1
ATOM 731 C CA . LYS A 1 97 ? 23.322 -1.214 -4.098 1.00 88.38 97 LYS A CA 1
ATOM 732 C C . LYS A 1 97 ? 23.160 -0.870 -5.577 1.00 88.38 97 LYS A C 1
ATOM 734 O O . LYS A 1 97 ? 24.155 -0.701 -6.274 1.00 88.38 97 LYS A O 1
ATOM 739 N N . SER A 1 98 ? 21.926 -0.753 -6.064 1.00 89.88 98 SER A N 1
ATOM 740 C CA . SER A 1 98 ? 21.624 -0.447 -7.469 1.00 89.88 98 SER A CA 1
ATOM 741 C C . SER A 1 98 ? 20.630 0.718 -7.600 1.00 89.88 98 SER A C 1
ATOM 743 O O . SER A 1 98 ? 19.506 0.525 -8.078 1.00 89.88 98 SER A O 1
ATOM 745 N N . PRO A 1 99 ? 21.020 1.949 -7.206 1.00 92.94 99 PRO A N 1
ATOM 746 C CA . PRO A 1 99 ? 20.128 3.111 -7.222 1.00 92.94 99 PRO A CA 1
ATOM 747 C C . PRO A 1 99 ? 19.631 3.469 -8.630 1.00 92.94 99 PRO A C 1
ATOM 749 O O . PRO A 1 99 ? 18.495 3.918 -8.770 1.00 92.94 99 PRO A O 1
ATOM 752 N N . HIS A 1 100 ? 20.427 3.217 -9.675 1.00 94.12 100 HIS A N 1
ATOM 753 C CA . HIS A 1 100 ? 20.043 3.459 -11.072 1.00 94.12 100 HIS A CA 1
ATOM 754 C C . HIS A 1 100 ? 18.880 2.566 -11.517 1.00 94.12 100 HIS A C 1
ATOM 756 O O . HIS A 1 100 ? 17.931 3.054 -12.119 1.00 94.12 100 HIS A O 1
ATOM 762 N N . MET A 1 101 ? 18.903 1.278 -11.150 1.00 95.50 101 MET A N 1
ATOM 763 C CA . MET A 1 101 ? 17.789 0.364 -11.421 1.00 95.50 101 MET A CA 1
ATOM 764 C C . MET A 1 101 ? 16.535 0.790 -10.663 1.00 95.50 101 MET A C 1
ATOM 766 O O . MET A 1 101 ? 15.450 0.788 -11.236 1.00 95.50 101 MET A O 1
ATOM 770 N N . ARG A 1 102 ? 16.673 1.199 -9.391 1.00 96.06 102 ARG A N 1
ATOM 771 C CA . ARG A 1 102 ? 15.540 1.731 -8.619 1.00 96.06 102 ARG A CA 1
ATOM 772 C C . ARG A 1 102 ? 14.936 2.930 -9.339 1.00 96.06 102 ARG A C 1
ATOM 774 O O . ARG A 1 102 ? 13.735 2.939 -9.581 1.00 96.06 102 ARG A O 1
ATOM 781 N N . ARG A 1 103 ? 15.766 3.908 -9.711 1.00 95.88 103 ARG A N 1
ATOM 782 C CA . ARG A 1 103 ? 15.325 5.122 -10.402 1.00 95.88 103 ARG A CA 1
ATOM 783 C C . ARG A 1 103 ? 14.634 4.805 -11.727 1.00 95.88 103 ARG A C 1
ATOM 785 O O . ARG A 1 103 ? 13.560 5.343 -11.975 1.00 95.88 103 ARG A O 1
ATOM 792 N N . PHE A 1 104 ? 15.188 3.882 -12.508 1.00 97.25 104 PHE A N 1
ATOM 793 C CA . PHE A 1 104 ? 14.582 3.449 -13.759 1.00 97.25 104 PHE A CA 1
ATOM 794 C C . PHE A 1 104 ? 13.182 2.855 -13.545 1.00 97.25 104 PHE A C 1
ATOM 796 O O . PHE A 1 104 ? 12.235 3.281 -14.203 1.00 97.25 104 PHE A O 1
ATOM 803 N N . VAL A 1 105 ? 13.002 1.956 -12.568 1.00 97.62 105 VAL A N 1
ATOM 804 C CA . VAL A 1 105 ? 11.670 1.404 -12.252 1.00 97.62 105 VAL A CA 1
ATOM 805 C C . VAL A 1 105 ? 10.706 2.504 -11.788 1.00 97.62 105 VAL A C 1
ATOM 807 O O . VAL A 1 105 ? 9.538 2.502 -12.173 1.00 97.62 105 VAL A O 1
ATOM 810 N N . GLN A 1 106 ? 11.177 3.475 -11.002 1.00 96.94 106 GLN A N 1
ATOM 811 C CA . GLN A 1 106 ? 10.358 4.608 -10.562 1.00 96.94 106 GLN A CA 1
ATOM 812 C C . GLN A 1 106 ? 9.885 5.476 -11.735 1.00 96.94 106 GLN A C 1
ATOM 814 O O . GLN A 1 106 ? 8.703 5.824 -11.784 1.00 96.94 106 GLN A O 1
ATOM 819 N N . ASP A 1 107 ? 10.791 5.833 -12.647 1.00 96.38 107 ASP A N 1
ATOM 820 C CA . ASP A 1 107 ? 10.497 6.659 -13.823 1.00 96.38 107 ASP A CA 1
ATOM 821 C C . ASP A 1 107 ? 9.582 5.911 -14.803 1.00 96.38 107 ASP A C 1
ATOM 823 O O . ASP A 1 107 ? 8.621 6.488 -15.304 1.00 96.38 107 ASP A O 1
ATOM 827 N N . TYR A 1 108 ? 9.798 4.607 -14.984 1.00 97.31 108 TYR A N 1
ATOM 828 C CA . TYR A 1 108 ? 8.919 3.729 -15.755 1.00 97.31 108 TYR A CA 1
ATOM 829 C C . TYR A 1 108 ? 7.489 3.673 -15.189 1.00 97.31 108 TYR A C 1
ATOM 831 O O . TYR A 1 108 ? 6.527 3.861 -15.930 1.00 97.31 108 TYR A O 1
ATOM 839 N N . ILE A 1 109 ? 7.326 3.468 -13.874 1.00 97.19 109 ILE A N 1
ATOM 840 C CA . ILE A 1 109 ? 6.000 3.439 -13.229 1.00 97.19 109 ILE A CA 1
ATOM 841 C C . ILE A 1 109 ? 5.282 4.786 -13.424 1.00 97.19 109 ILE A C 1
ATOM 843 O O . ILE A 1 109 ? 4.094 4.819 -13.747 1.00 97.19 109 ILE A O 1
ATOM 847 N N . ARG A 1 110 ? 6.006 5.908 -13.298 1.00 94.88 110 ARG A N 1
ATOM 848 C CA . ARG A 1 110 ? 5.461 7.246 -13.583 1.00 94.88 110 ARG A CA 1
ATOM 849 C C . ARG A 1 110 ? 5.043 7.407 -15.044 1.00 94.88 110 ARG A C 1
ATOM 851 O O . ARG A 1 110 ? 3.955 7.928 -15.291 1.00 94.88 110 ARG A O 1
ATOM 858 N N . ALA A 1 111 ? 5.857 6.934 -15.984 1.00 94.75 111 ALA A N 1
ATOM 859 C CA . ALA A 1 111 ? 5.539 6.970 -17.406 1.00 94.75 111 ALA A CA 1
ATOM 860 C C . ALA A 1 111 ? 4.263 6.173 -17.719 1.00 94.75 111 ALA A C 1
ATOM 862 O O . ALA A 1 111 ? 3.345 6.717 -18.334 1.00 94.75 111 ALA A O 1
ATOM 863 N N . LEU A 1 112 ? 4.132 4.947 -17.195 1.00 94.25 112 LEU A N 1
ATOM 864 C CA . LEU A 1 112 ? 2.916 4.137 -17.340 1.00 94.25 112 LEU A CA 1
ATOM 865 C C . LEU A 1 112 ? 1.660 4.852 -16.829 1.00 94.25 112 LEU A C 1
ATOM 867 O O . LEU A 1 112 ? 0.650 4.896 -17.527 1.00 94.25 112 LEU A O 1
ATOM 871 N N . HIS A 1 113 ? 1.721 5.445 -15.636 1.00 93.31 113 HIS A N 1
ATOM 872 C CA . HIS A 1 113 ? 0.579 6.151 -15.051 1.00 93.31 113 HIS A CA 1
ATOM 873 C C . HIS A 1 113 ? 0.196 7.427 -15.823 1.00 93.31 113 HIS A C 1
ATOM 875 O O . HIS A 1 113 ? -0.922 7.918 -15.700 1.00 93.31 113 HIS A O 1
ATOM 881 N N . SER A 1 114 ? 1.106 7.996 -16.616 1.00 89.94 114 SER A N 1
ATOM 882 C CA . SER A 1 114 ? 0.820 9.177 -17.444 1.00 89.94 114 SER A CA 1
ATOM 883 C C . SER A 1 114 ? 0.095 8.858 -18.761 1.00 89.94 114 SER A C 1
ATOM 885 O O . SER A 1 114 ? -0.343 9.772 -19.470 1.00 89.94 114 SER A O 1
ATOM 887 N N . GLN A 1 115 ? -0.009 7.573 -19.113 1.00 88.31 115 GLN A N 1
ATOM 888 C CA . GLN A 1 115 ? -0.755 7.139 -20.286 1.00 88.31 115 GLN A CA 1
ATOM 889 C C . GLN A 1 115 ? -2.256 7.379 -20.091 1.00 88.31 115 GLN A C 1
ATOM 891 O O . GLN A 1 115 ? -2.742 7.484 -18.968 1.00 88.31 115 GLN A O 1
ATOM 896 N N . ASN A 1 116 ? -3.016 7.419 -21.189 1.00 83.56 116 ASN A N 1
ATOM 897 C CA . ASN A 1 116 ? -4.444 7.770 -21.168 1.00 83.56 116 ASN A CA 1
ATOM 898 C C . ASN A 1 116 ? -5.296 6.883 -20.238 1.00 83.56 116 ASN A C 1
ATOM 900 O O . ASN A 1 116 ? -6.334 7.331 -19.767 1.00 83.56 116 ASN A O 1
ATOM 904 N N . GLY A 1 117 ? -4.869 5.643 -19.971 1.00 81.19 117 GLY A N 1
ATOM 905 C CA . GLY A 1 117 ? -5.558 4.734 -19.049 1.00 81.19 117 GLY A CA 1
ATOM 906 C C . GLY A 1 117 ? -5.179 4.894 -17.571 1.00 81.19 117 GLY A C 1
ATOM 907 O O . GLY A 1 117 ? -5.790 4.242 -16.734 1.00 81.19 117 GLY A O 1
ATOM 908 N N . GLY A 1 118 ? -4.182 5.719 -17.230 1.00 86.94 118 GLY A N 1
ATOM 909 C CA . GLY A 1 118 ? -3.789 6.035 -15.853 1.00 86.94 118 GLY A CA 1
ATOM 910 C C . GLY A 1 118 ? -3.685 4.817 -14.929 1.00 86.94 118 GLY A C 1
ATOM 911 O O . GLY A 1 118 ? -2.805 3.967 -15.086 1.00 86.94 118 GLY A O 1
ATOM 912 N N . SER A 1 119 ? -4.617 4.728 -13.975 1.00 90.56 119 SER A N 1
ATOM 913 C CA . SER A 1 119 ? -4.715 3.626 -13.007 1.00 90.56 119 SER A CA 1
ATOM 914 C C . SER A 1 119 ? -4.881 2.249 -13.660 1.00 90.56 119 SER A C 1
ATOM 916 O O . SER A 1 119 ? -4.254 1.292 -13.209 1.00 90.56 119 SER A O 1
ATOM 918 N N . ASP A 1 120 ? -5.637 2.139 -14.756 1.00 93.69 120 ASP A N 1
ATOM 919 C CA . ASP A 1 120 ? -5.887 0.861 -15.439 1.00 93.69 120 ASP A CA 1
ATOM 920 C C . ASP A 1 120 ? -4.601 0.291 -16.050 1.00 93.69 120 ASP A C 1
ATOM 922 O O . ASP A 1 120 ? -4.405 -0.924 -16.121 1.00 93.69 120 ASP A O 1
ATOM 926 N N . VAL A 1 121 ? -3.693 1.167 -16.491 1.00 93.88 121 VAL A N 1
ATOM 927 C CA . VAL A 1 121 ? -2.382 0.759 -17.019 1.00 93.88 121 VAL A CA 1
ATOM 928 C C . VAL A 1 121 ? -1.510 0.221 -15.889 1.00 93.88 121 VAL A C 1
ATOM 930 O O . VAL A 1 121 ? -0.866 -0.817 -16.050 1.00 93.88 121 VAL A O 1
ATOM 933 N N . ILE A 1 122 ? -1.543 0.864 -14.717 1.00 95.81 122 ILE A N 1
ATOM 934 C CA . ILE A 1 122 ? -0.860 0.361 -13.522 1.00 95.81 122 ILE A CA 1
ATOM 935 C C . ILE A 1 122 ? -1.458 -0.972 -13.069 1.00 95.81 122 ILE A C 1
ATOM 937 O O . ILE A 1 122 ? -0.698 -1.888 -12.768 1.00 95.81 122 ILE A O 1
ATOM 941 N N . GLN A 1 123 ? -2.782 -1.134 -13.092 1.00 95.38 123 GLN A N 1
ATOM 942 C CA . GLN A 1 123 ? -3.429 -2.405 -12.764 1.00 95.38 123 GLN A CA 1
ATOM 943 C C . GLN A 1 123 ? -2.945 -3.533 -13.678 1.00 95.38 123 GLN A C 1
ATOM 945 O O . GLN A 1 123 ? -2.537 -4.594 -13.199 1.00 95.38 123 GLN A O 1
ATOM 950 N N . LYS A 1 124 ? -2.932 -3.302 -14.998 1.00 93.94 124 LYS A N 1
ATOM 951 C CA . LYS A 1 124 ? -2.422 -4.270 -15.983 1.00 93.94 124 LYS A CA 1
ATOM 952 C C . LYS A 1 124 ? -0.955 -4.605 -15.734 1.00 93.94 124 LYS A C 1
ATOM 954 O O . LYS A 1 124 ? -0.582 -5.775 -15.787 1.00 93.94 124 LYS A O 1
ATOM 959 N N . PHE A 1 125 ? -0.135 -3.607 -15.410 1.00 94.81 125 PHE A N 1
ATOM 960 C CA . PHE A 1 125 ? 1.263 -3.828 -15.057 1.00 94.81 125 PHE A CA 1
ATOM 961 C C . PHE A 1 125 ? 1.406 -4.685 -13.793 1.00 94.81 125 PHE A C 1
ATOM 963 O O . PHE A 1 125 ? 2.095 -5.703 -13.846 1.00 94.81 125 PHE A O 1
ATOM 970 N N . VAL A 1 126 ? 0.725 -4.337 -12.696 1.00 95.12 126 VAL A N 1
ATOM 971 C CA . VAL A 1 126 ? 0.746 -5.101 -11.435 1.00 95.12 126 VAL A CA 1
ATOM 972 C C . VAL A 1 126 ? 0.286 -6.543 -11.670 1.00 95.12 126 VAL A C 1
ATOM 974 O O . VAL A 1 126 ? 0.953 -7.477 -11.230 1.00 95.12 126 VAL A O 1
ATOM 977 N N . THR A 1 127 ? -0.768 -6.731 -12.465 1.00 93.06 127 THR A N 1
ATOM 978 C CA . THR A 1 127 ? -1.249 -8.054 -12.899 1.00 93.06 127 THR A CA 1
ATOM 979 C C . THR A 1 127 ? -0.178 -8.822 -13.674 1.00 93.06 127 THR A C 1
ATOM 981 O O . THR A 1 127 ? 0.058 -10.001 -13.423 1.00 93.06 127 THR A O 1
ATOM 984 N N . SER A 1 128 ? 0.534 -8.154 -14.586 1.00 92.25 128 SER A N 1
ATOM 985 C CA . SER A 1 128 ? 1.587 -8.790 -15.382 1.00 92.25 128 SER A CA 1
ATOM 986 C C . SER A 1 128 ? 2.779 -9.259 -14.538 1.00 92.25 128 SER A C 1
ATOM 988 O O . SER A 1 128 ? 3.335 -10.321 -14.818 1.00 92.25 128 SER A O 1
ATOM 990 N N . VAL A 1 129 ? 3.170 -8.499 -13.503 1.00 91.75 129 VAL A N 1
ATOM 991 C CA . VAL A 1 129 ? 4.293 -8.864 -12.619 1.00 91.75 129 VAL A CA 1
ATOM 992 C C . VAL A 1 129 ? 3.887 -9.854 -11.527 1.00 91.75 129 VAL A C 1
ATOM 994 O O . VAL A 1 129 ? 4.746 -10.600 -11.053 1.00 91.75 129 VAL A O 1
ATOM 997 N N . HIS A 1 130 ? 2.602 -9.892 -11.154 1.00 90.19 130 HIS A N 1
ATOM 998 C CA . HIS A 1 130 ? 2.025 -10.953 -10.323 1.00 90.19 130 HIS A CA 1
ATOM 999 C C . HIS A 1 130 ? 2.063 -12.296 -11.065 1.00 90.19 130 HIS A C 1
ATOM 1001 O O . HIS A 1 130 ? 2.596 -13.280 -10.552 1.00 90.19 130 HIS A O 1
ATOM 1007 N N . GLY A 1 131 ? 1.642 -12.288 -12.331 1.00 80.50 131 GLY A N 1
ATOM 1008 C CA . GLY A 1 131 ? 1.686 -13.428 -13.241 1.00 80.50 131 GLY A CA 1
ATOM 1009 C C . GLY A 1 131 ? 0.285 -13.860 -13.704 1.00 80.50 131 GLY A C 1
ATOM 1010 O O . GLY A 1 131 ? -0.683 -13.729 -12.963 1.00 80.50 131 GLY A O 1
ATOM 1011 N N . PRO A 1 132 ? 0.147 -14.401 -14.930 1.00 62.53 132 PRO A N 1
ATOM 1012 C CA . PRO A 1 132 ? -1.147 -14.640 -15.594 1.00 62.53 132 PRO A CA 1
ATOM 1013 C C . PRO A 1 132 ? -2.000 -15.771 -14.990 1.00 62.53 132 PRO A C 1
ATOM 1015 O O . PRO A 1 132 ? -3.126 -16.002 -15.423 1.00 62.53 132 PRO A O 1
ATOM 1018 N N . SER A 1 133 ? -1.473 -16.500 -14.013 1.00 53.69 133 SER A N 1
ATOM 1019 C CA . SER A 1 133 ? -2.120 -17.651 -13.393 1.00 53.69 133 SER A CA 1
ATOM 1020 C C . SER A 1 133 ? -1.604 -17.753 -11.968 1.00 53.69 133 SER A C 1
ATOM 1022 O O . SER A 1 133 ? -0.408 -17.958 -11.771 1.00 53.69 133 SER A O 1
ATOM 1024 N N . SER A 1 134 ? -2.500 -17.586 -11.004 1.00 48.59 134 SER A N 1
ATOM 1025 C CA . SER A 1 134 ? -2.344 -17.594 -9.544 1.00 48.59 134 SER A CA 1
ATOM 1026 C C . SER A 1 134 ? -1.692 -18.867 -8.965 1.00 48.59 134 SER A C 1
ATOM 1028 O O . SER A 1 134 ? -2.293 -19.582 -8.168 1.00 48.59 134 SER A O 1
ATOM 1030 N N . GLY A 1 135 ? -0.467 -19.180 -9.394 1.00 52.72 135 GLY A N 1
ATOM 1031 C CA . GLY A 1 135 ? 0.303 -20.346 -8.969 1.00 52.72 135 GLY A CA 1
ATOM 1032 C C . GLY A 1 135 ? 1.373 -20.024 -7.930 1.00 52.72 135 GLY A C 1
ATOM 1033 O O . GLY A 1 135 ? 1.580 -20.844 -7.048 1.00 52.72 135 GLY A O 1
ATOM 1034 N N . CYS A 1 136 ? 2.035 -18.866 -8.039 1.00 63.72 136 CYS A N 1
ATOM 1035 C CA . CYS A 1 136 ? 2.889 -18.210 -7.034 1.00 63.72 136 CYS A CA 1
ATOM 1036 C C . CYS A 1 136 ? 3.655 -17.067 -7.739 1.00 63.72 136 CYS A C 1
ATOM 1038 O O . CYS A 1 136 ? 4.532 -17.362 -8.559 1.00 63.72 136 CYS A O 1
ATOM 1040 N N . PRO A 1 137 ? 3.380 -15.783 -7.455 1.00 79.94 137 PRO A N 1
ATOM 1041 C CA . PRO A 1 137 ? 4.206 -14.681 -7.940 1.00 79.94 137 PRO A CA 1
ATOM 1042 C C . PRO A 1 137 ? 5.654 -14.853 -7.472 1.00 79.94 137 PRO A C 1
ATOM 1044 O O . PRO A 1 137 ? 5.920 -15.370 -6.384 1.00 79.94 137 PRO A O 1
ATOM 1047 N N . HIS A 1 138 ? 6.618 -14.407 -8.281 1.00 88.06 138 HIS A N 1
ATOM 1048 C CA . HIS A 1 138 ? 8.030 -14.531 -7.919 1.00 88.06 138 HIS A CA 1
ATOM 1049 C C . HIS A 1 138 ? 8.298 -13.809 -6.578 1.00 88.06 138 HIS A C 1
ATOM 1051 O O . HIS A 1 138 ? 7.964 -12.627 -6.455 1.00 88.06 138 HIS A O 1
ATOM 1057 N N . PRO A 1 139 ? 8.954 -14.450 -5.587 1.00 90.19 139 PRO A N 1
ATOM 1058 C CA . PRO A 1 139 ? 8.973 -13.983 -4.193 1.00 90.19 139 PRO A CA 1
ATOM 1059 C C . PRO A 1 139 ? 9.628 -12.611 -3.995 1.00 90.19 139 PRO A C 1
ATOM 1061 O O . PRO A 1 139 ? 9.366 -11.933 -3.008 1.00 90.19 139 PRO A O 1
ATOM 1064 N N . ARG A 1 140 ? 10.475 -12.182 -4.939 1.00 92.69 140 ARG A N 1
ATOM 1065 C CA . ARG A 1 140 ? 11.112 -10.855 -4.909 1.00 92.69 140 ARG A CA 1
ATOM 1066 C C . ARG A 1 140 ? 10.261 -9.722 -5.476 1.00 92.69 140 ARG A C 1
ATOM 1068 O O . ARG A 1 140 ? 10.545 -8.576 -5.160 1.00 92.69 140 ARG A O 1
ATOM 1075 N N . VAL A 1 141 ? 9.237 -10.008 -6.283 1.00 94.62 141 VAL A N 1
ATOM 1076 C CA . VAL A 1 141 ? 8.486 -8.955 -6.990 1.00 94.62 141 VAL A CA 1
ATOM 1077 C C . VAL A 1 141 ? 7.792 -8.028 -6.001 1.00 94.62 141 VAL A C 1
ATOM 1079 O O . VAL A 1 141 ? 7.989 -6.820 -6.077 1.00 94.62 141 VAL A O 1
ATOM 1082 N N . LEU A 1 142 ? 7.047 -8.585 -5.045 1.00 95.81 142 LEU A N 1
ATOM 1083 C CA . LEU A 1 142 ? 6.350 -7.811 -4.019 1.00 95.81 142 LEU A CA 1
ATOM 1084 C C . LEU A 1 142 ? 7.295 -6.912 -3.195 1.00 95.81 142 LEU A C 1
ATOM 1086 O O . LEU A 1 142 ? 7.091 -5.697 -3.210 1.00 95.81 142 LEU A O 1
ATOM 1090 N N . PRO A 1 143 ? 8.337 -7.435 -2.512 1.00 96.31 143 PRO A N 1
ATOM 1091 C CA . PRO A 1 143 ? 9.224 -6.588 -1.715 1.00 96.31 143 PRO A CA 1
ATOM 1092 C C . PRO A 1 143 ? 9.964 -5.547 -2.562 1.00 96.31 143 PRO A C 1
ATOM 1094 O O . PRO A 1 143 ? 10.122 -4.410 -2.121 1.00 96.31 143 PRO A O 1
ATOM 1097 N N . ASN A 1 144 ? 10.353 -5.884 -3.796 1.00 96.81 144 ASN A N 1
ATOM 1098 C CA . ASN A 1 144 ? 11.003 -4.938 -4.702 1.00 96.81 144 ASN A CA 1
ATOM 1099 C C . ASN A 1 144 ? 10.059 -3.816 -5.144 1.00 96.81 144 ASN A C 1
ATOM 1101 O O . ASN A 1 144 ? 10.447 -2.648 -5.129 1.00 96.81 144 ASN A O 1
ATOM 1105 N N . LEU A 1 145 ? 8.815 -4.144 -5.495 1.00 96.88 145 LEU A N 1
ATOM 1106 C CA . LEU A 1 145 ? 7.825 -3.160 -5.919 1.00 96.88 145 LEU A CA 1
ATOM 1107 C C . LEU A 1 145 ? 7.440 -2.224 -4.764 1.00 96.88 145 LEU A C 1
ATOM 1109 O O . LEU A 1 145 ? 7.410 -1.007 -4.947 1.00 96.88 145 LEU A O 1
ATOM 1113 N N . VAL A 1 146 ? 7.247 -2.772 -3.558 1.00 97.56 146 VAL A N 1
ATOM 1114 C CA . VAL A 1 146 ? 7.011 -1.982 -2.340 1.00 97.56 146 VAL A CA 1
ATOM 1115 C C . VAL A 1 146 ? 8.208 -1.079 -2.040 1.00 97.56 146 VAL A C 1
ATOM 1117 O O . VAL A 1 146 ? 8.023 0.120 -1.856 1.00 97.56 146 VAL A O 1
ATOM 1120 N N . SER A 1 147 ? 9.440 -1.599 -2.074 1.00 96.56 147 SER A N 1
ATOM 1121 C CA . SER A 1 147 ? 10.661 -0.810 -1.837 1.00 96.56 147 SER A CA 1
ATOM 1122 C C . SER A 1 147 ? 10.796 0.377 -2.803 1.00 96.56 147 SER A C 1
ATOM 1124 O O . SER A 1 147 ? 11.084 1.499 -2.380 1.00 96.56 147 SER A O 1
ATOM 1126 N N . VAL A 1 148 ? 10.528 0.157 -4.094 1.00 96.94 148 VAL A N 1
ATOM 1127 C CA . VAL A 1 148 ? 10.537 1.198 -5.136 1.00 96.94 148 VAL A CA 1
ATOM 1128 C C . VAL A 1 148 ? 9.494 2.285 -4.861 1.00 96.94 148 VAL A C 1
ATOM 1130 O O . VAL A 1 148 ? 9.799 3.477 -4.997 1.00 96.94 148 VAL A O 1
ATOM 1133 N N . CYS A 1 149 ? 8.278 1.894 -4.472 1.00 97.69 149 CYS A N 1
ATOM 1134 C CA . CYS A 1 149 ? 7.189 2.825 -4.182 1.00 97.69 149 CYS A CA 1
ATOM 1135 C C . CYS A 1 149 ? 7.461 3.625 -2.905 1.00 97.69 149 CYS A C 1
ATOM 1137 O O . CYS A 1 149 ? 7.360 4.850 -2.934 1.00 97.69 149 CYS A O 1
ATOM 1139 N N . LEU A 1 150 ? 7.890 2.965 -1.823 1.00 96.81 150 LEU A N 1
ATOM 1140 C CA . LEU A 1 150 ? 8.265 3.625 -0.569 1.00 96.81 150 LEU A CA 1
ATOM 1141 C C . LEU A 1 150 ? 9.358 4.665 -0.803 1.00 96.81 150 LEU A C 1
ATOM 1143 O O . LEU A 1 150 ? 9.179 5.824 -0.441 1.00 96.81 150 LEU A O 1
ATOM 1147 N N . ALA A 1 151 ? 10.447 4.292 -1.482 1.00 95.38 151 ALA A N 1
ATOM 1148 C CA . ALA A 1 151 ? 11.531 5.223 -1.788 1.00 95.38 151 ALA A CA 1
ATOM 1149 C C . ALA A 1 151 ? 11.044 6.453 -2.573 1.00 95.38 151 ALA A C 1
ATOM 1151 O O . ALA A 1 151 ? 11.514 7.560 -2.330 1.00 95.38 151 ALA A O 1
ATOM 1152 N N . SER A 1 152 ? 10.079 6.280 -3.482 1.00 94.88 152 SER A N 1
ATOM 1153 C CA . SER A 1 152 ? 9.505 7.395 -4.243 1.00 94.88 152 SER A CA 1
ATOM 1154 C C . SER A 1 152 ? 8.644 8.314 -3.380 1.00 94.88 152 SER A C 1
ATOM 1156 O O . SER A 1 152 ? 8.715 9.532 -3.529 1.00 94.88 152 SER A O 1
ATOM 1158 N N . ILE A 1 153 ? 7.845 7.741 -2.476 1.00 95.38 153 ILE A N 1
ATOM 1159 C CA . ILE A 1 153 ? 7.006 8.493 -1.537 1.00 95.38 153 ILE A CA 1
ATOM 1160 C C . ILE A 1 153 ? 7.896 9.287 -0.575 1.00 95.38 153 ILE A C 1
ATOM 1162 O O . ILE A 1 153 ? 7.691 10.488 -0.425 1.00 95.38 153 ILE A O 1
ATOM 1166 N N . PHE A 1 154 ? 8.945 8.674 -0.016 1.00 94.12 154 PHE A N 1
ATOM 1167 C CA . PHE A 1 154 ? 9.942 9.385 0.794 1.00 94.12 154 PHE A CA 1
ATOM 1168 C C . PHE A 1 154 ? 10.559 10.560 0.036 1.00 94.12 154 PHE A C 1
ATOM 1170 O O . PHE A 1 154 ? 10.512 11.686 0.523 1.00 94.12 154 PHE A O 1
ATOM 1177 N N . SER A 1 155 ? 11.068 10.335 -1.180 1.00 91.00 155 SER A N 1
ATOM 1178 C CA . SER A 1 155 ? 11.647 11.417 -1.982 1.00 91.00 155 SER A CA 1
ATOM 1179 C C . SER A 1 155 ? 10.639 12.528 -2.298 1.00 91.00 155 SER A C 1
ATOM 1181 O O . SER A 1 155 ? 11.020 13.695 -2.318 1.00 91.00 155 SER A O 1
ATOM 1183 N N . ASN A 1 156 ? 9.356 12.204 -2.505 1.00 90.38 156 ASN A N 1
ATOM 1184 C CA . ASN A 1 156 ? 8.316 13.211 -2.723 1.00 90.38 156 ASN A CA 1
ATOM 1185 C C . ASN A 1 156 ? 8.167 14.140 -1.509 1.00 90.38 156 ASN A C 1
ATOM 1187 O O . ASN A 1 156 ? 8.156 15.359 -1.668 1.00 90.38 156 ASN A O 1
ATOM 1191 N N . PHE A 1 157 ? 8.112 13.582 -0.298 1.00 90.19 157 PHE A N 1
ATOM 1192 C CA . PHE A 1 157 ? 7.983 14.370 0.931 1.00 90.19 157 PHE A CA 1
ATOM 1193 C C . PHE A 1 157 ? 9.285 15.071 1.346 1.00 90.19 157 PHE A C 1
ATOM 1195 O O . PHE A 1 157 ? 9.230 16.174 1.885 1.00 90.19 157 PHE A O 1
ATOM 1202 N N . GLU A 1 158 ? 10.456 14.523 1.007 1.00 86.69 158 GLU A N 1
ATOM 1203 C CA . GLU A 1 158 ? 11.732 15.235 1.160 1.00 86.69 158 GLU A CA 1
ATOM 1204 C C . GLU A 1 158 ? 11.796 16.499 0.292 1.00 86.69 158 GLU A C 1
ATOM 1206 O O . GLU A 1 158 ? 12.226 17.547 0.772 1.00 86.69 158 GLU A O 1
ATOM 1211 N N . VAL A 1 159 ? 11.346 16.427 -0.968 1.00 80.75 159 VAL A N 1
ATOM 1212 C CA . VAL A 1 159 ? 11.296 17.589 -1.876 1.00 80.75 159 VAL A CA 1
ATOM 1213 C C . VAL A 1 159 ? 10.293 18.634 -1.385 1.00 80.75 159 VAL A C 1
ATOM 1215 O O . VAL A 1 159 ? 10.561 19.826 -1.492 1.00 80.75 159 VAL A O 1
ATOM 1218 N N . ARG A 1 160 ? 9.163 18.214 -0.799 1.00 81.38 160 ARG A N 1
ATOM 1219 C CA . ARG A 1 160 ? 8.183 19.143 -0.209 1.00 81.38 160 ARG A CA 1
ATOM 1220 C C . ARG A 1 160 ? 8.740 19.917 0.987 1.00 81.38 160 ARG A C 1
ATOM 1222 O O . ARG A 1 160 ? 8.331 21.052 1.209 1.00 81.38 160 ARG A O 1
ATOM 1229 N N . ARG A 1 161 ? 9.658 19.319 1.751 1.00 78.88 161 ARG A N 1
ATOM 1230 C CA . ARG A 1 161 ? 10.255 19.938 2.942 1.00 78.88 161 ARG A CA 1
ATOM 1231 C C . ARG A 1 161 ? 11.340 20.967 2.612 1.00 78.88 161 ARG A C 1
ATOM 1233 O O . ARG A 1 161 ? 11.587 21.847 3.430 1.00 78.88 161 ARG A O 1
ATOM 1240 N N . ASP A 1 162 ? 11.992 20.853 1.455 1.00 76.31 162 ASP A N 1
ATOM 1241 C CA . ASP A 1 162 ? 13.121 21.703 1.062 1.00 76.31 162 ASP A CA 1
ATOM 1242 C C . ASP A 1 162 ? 12.768 22.627 -0.125 1.00 76.31 162 ASP A C 1
ATOM 1244 O O . ASP A 1 162 ? 12.802 22.201 -1.286 1.00 76.31 162 ASP A O 1
ATOM 1248 N N . PRO A 1 163 ? 12.483 23.921 0.129 1.00 63.53 163 PRO A N 1
ATOM 1249 C CA . PRO A 1 163 ? 12.175 24.891 -0.918 1.00 63.53 163 PRO A CA 1
ATOM 1250 C C . PRO A 1 163 ? 13.313 25.090 -1.928 1.00 63.53 163 PRO A C 1
ATOM 1252 O O . PRO A 1 163 ? 13.043 25.486 -3.060 1.00 63.53 163 PRO A O 1
ATOM 1255 N N . ALA A 1 164 ? 14.574 24.822 -1.560 1.00 63.41 164 ALA A N 1
ATOM 1256 C CA . ALA A 1 164 ? 15.703 24.951 -2.481 1.00 63.41 164 ALA A CA 1
ATOM 1257 C C . ALA A 1 164 ? 15.647 23.877 -3.580 1.00 63.41 164 ALA A C 1
ATOM 1259 O O . ALA A 1 164 ? 15.851 24.183 -4.754 1.00 63.41 164 ALA A O 1
ATOM 1260 N N . ARG A 1 165 ? 15.241 22.650 -3.225 1.00 59.41 165 ARG A N 1
ATOM 1261 C CA . ARG A 1 165 ? 15.023 21.545 -4.177 1.00 59.41 165 ARG A CA 1
ATOM 1262 C C . ARG A 1 165 ? 13.800 21.746 -5.072 1.00 59.41 165 ARG A C 1
ATOM 1264 O O . ARG A 1 165 ? 13.750 21.188 -6.166 1.00 59.41 165 ARG A O 1
ATOM 1271 N N . ARG A 1 166 ? 12.833 22.574 -4.657 1.00 58.09 166 ARG A N 1
ATOM 1272 C CA . ARG A 1 166 ? 11.693 22.979 -5.504 1.00 58.09 166 ARG A CA 1
ATOM 1273 C C . ARG A 1 166 ? 12.157 23.701 -6.774 1.00 58.09 166 ARG A C 1
ATOM 1275 O O . ARG A 1 166 ? 11.547 23.516 -7.822 1.00 58.09 166 ARG A O 1
ATOM 1282 N N . ASN A 1 167 ? 13.246 24.468 -6.679 1.00 54.25 167 ASN A N 1
ATOM 1283 C CA . ASN A 1 167 ? 13.806 25.258 -7.780 1.00 54.25 167 ASN A CA 1
ATOM 1284 C C . ASN A 1 167 ? 14.743 24.455 -8.703 1.00 54.25 167 ASN A C 1
ATOM 1286 O O . ASN A 1 167 ? 15.034 24.905 -9.806 1.00 54.25 167 ASN A O 1
ATOM 1290 N N . GLU A 1 168 ? 15.206 23.278 -8.270 1.00 54.06 168 GLU A N 1
ATOM 1291 C CA . GLU A 1 168 ? 16.035 22.360 -9.070 1.00 54.06 168 GLU A CA 1
ATOM 1292 C C . GLU A 1 168 ? 15.197 21.368 -9.892 1.00 54.06 168 GLU A C 1
ATOM 1294 O O . GLU A 1 168 ? 15.703 20.735 -10.821 1.00 54.06 168 GLU A O 1
ATOM 1299 N N . ALA A 1 169 ? 13.907 21.215 -9.571 1.00 54.00 169 ALA A N 1
ATOM 1300 C CA . ALA A 1 169 ? 13.013 20.357 -10.332 1.00 54.00 169 ALA A CA 1
ATOM 1301 C C . ALA A 1 169 ? 12.777 20.951 -11.735 1.00 54.00 169 ALA A C 1
ATOM 1303 O O . ALA A 1 169 ? 12.478 22.142 -11.843 1.00 54.00 169 ALA A O 1
ATOM 1304 N N . PRO A 1 170 ? 12.860 20.148 -12.814 1.00 48.06 170 PRO A N 1
ATOM 1305 C CA . PRO A 1 170 ? 12.734 20.662 -14.172 1.00 48.06 170 PRO A CA 1
ATOM 1306 C C . PRO A 1 170 ? 11.414 21.425 -14.349 1.00 48.06 170 PRO A C 1
ATOM 1308 O O . PRO A 1 170 ? 10.330 20.930 -14.004 1.00 48.06 170 PRO A O 1
ATOM 1311 N N . SER A 1 171 ? 11.523 22.654 -14.864 1.00 45.22 171 SER A N 1
ATOM 1312 C CA . SER A 1 171 ? 10.377 23.417 -15.362 1.00 45.22 171 SER A CA 1
ATOM 1313 C C . SER A 1 171 ? 9.818 22.685 -16.581 1.00 45.22 171 SER A C 1
ATOM 1315 O O . SER A 1 171 ? 10.599 22.357 -17.476 1.00 45.22 171 SER A O 1
ATOM 1317 N N . PRO A 1 172 ? 8.509 22.391 -16.646 1.00 48.16 172 PRO A N 1
ATOM 1318 C CA . PRO A 1 172 ? 7.948 21.751 -17.823 1.00 48.16 172 PRO A CA 1
ATOM 1319 C C . PRO A 1 172 ? 8.075 22.690 -19.021 1.00 48.16 172 PRO A C 1
ATOM 1321 O O . PRO A 1 172 ? 7.653 23.847 -18.950 1.00 48.16 172 PRO A O 1
ATOM 1324 N N . ALA A 1 173 ? 8.599 22.171 -20.128 1.00 45.44 173 ALA A N 1
ATOM 1325 C CA . ALA A 1 173 ? 8.262 22.700 -21.435 1.00 45.44 173 ALA A CA 1
ATOM 1326 C C . ALA A 1 173 ? 6.746 22.515 -21.632 1.00 45.44 173 ALA A C 1
ATOM 1328 O O . ALA A 1 173 ? 6.248 21.396 -21.641 1.00 45.44 173 ALA A O 1
ATOM 1329 N N . GLU A 1 174 ? 6.033 23.639 -21.652 1.00 47.41 174 GLU A N 1
ATOM 1330 C CA . GLU A 1 174 ? 4.764 23.897 -22.341 1.00 47.41 174 GLU A CA 1
ATOM 1331 C C . GLU A 1 174 ? 3.850 22.686 -22.632 1.00 47.41 174 GLU A C 1
ATOM 1333 O O . GLU A 1 174 ? 3.815 22.162 -23.740 1.00 47.41 174 GLU A O 1
ATOM 1338 N N . GLU A 1 175 ? 2.987 22.330 -21.677 1.00 40.94 175 GLU A N 1
ATOM 1339 C CA . GLU A 1 175 ? 1.699 21.695 -21.987 1.00 40.94 175 GLU A CA 1
ATOM 1340 C C . GLU A 1 175 ? 0.562 22.618 -21.521 1.00 40.94 175 GLU A C 1
ATOM 1342 O O . GLU A 1 175 ? 0.212 22.658 -20.346 1.00 40.94 175 GLU A O 1
ATOM 1347 N N . GLY A 1 176 ? 0.067 23.435 -22.456 1.00 44.16 176 GLY A N 1
ATOM 1348 C CA . GLY A 1 176 ? -1.353 23.692 -22.752 1.00 44.16 176 GLY A CA 1
ATOM 1349 C C . GLY A 1 176 ? -2.393 24.076 -21.687 1.00 44.16 176 GLY A C 1
ATOM 1350 O O . GLY A 1 176 ? -3.540 24.260 -22.084 1.00 44.16 176 GLY A O 1
ATOM 1351 N N . GLU A 1 177 ? -2.081 24.216 -20.399 1.00 44.22 177 GLU A N 1
ATOM 1352 C CA . GLU A 1 177 ? -3.062 24.620 -19.376 1.00 44.22 177 GLU A CA 1
ATOM 1353 C C . GLU A 1 177 ? -2.826 26.068 -18.919 1.00 44.22 177 GLU A C 1
ATOM 1355 O O . GLU A 1 177 ? -1.805 26.415 -18.320 1.00 44.22 177 GLU A O 1
ATOM 1360 N N . VAL A 1 178 ? -3.791 26.921 -19.275 1.00 52.56 178 VAL A N 1
ATOM 1361 C CA . VAL A 1 178 ? -3.888 28.341 -18.923 1.00 52.56 178 VAL A CA 1
ATOM 1362 C C . VAL A 1 178 ? -4.596 28.454 -17.567 1.00 52.56 178 VAL A C 1
ATOM 1364 O O . VAL A 1 178 ? -5.615 27.804 -17.360 1.00 52.56 178 VAL A O 1
ATOM 1367 N N . ASP A 1 179 ? -4.049 29.305 -16.695 1.00 48.19 179 ASP A N 1
ATOM 1368 C CA . ASP A 1 179 ? -4.512 29.709 -15.354 1.00 48.19 179 ASP A CA 1
ATOM 1369 C C . ASP A 1 179 ? -4.174 28.793 -14.157 1.00 48.19 179 ASP A C 1
ATOM 1371 O O . ASP A 1 179 ? -4.874 27.847 -13.810 1.00 48.19 179 ASP A O 1
ATOM 1375 N N . GLY A 1 180 ? -3.099 29.172 -13.454 1.00 54.75 180 GLY A N 1
ATOM 1376 C CA . GLY A 1 180 ? -2.706 28.693 -12.126 1.00 54.75 180 GLY A CA 1
ATOM 1377 C C . GLY A 1 180 ? -1.364 29.308 -11.717 1.00 54.75 180 GLY A C 1
ATOM 1378 O O . GLY A 1 180 ? -0.468 29.440 -12.556 1.00 54.75 180 GLY A O 1
ATOM 1379 N N . ASP A 1 181 ? -1.209 29.725 -10.458 1.00 69.12 181 ASP A N 1
ATOM 1380 C CA . ASP A 1 181 ? 0.097 30.163 -9.956 1.00 69.12 181 ASP A CA 1
ATOM 1381 C C . ASP A 1 181 ? 1.114 28.998 -9.955 1.00 69.12 181 ASP A C 1
ATOM 1383 O O . ASP A 1 181 ? 0.770 27.817 -10.033 1.00 69.12 181 ASP A O 1
ATOM 1387 N N . ASN A 1 182 ? 2.411 29.314 -9.913 1.00 66.56 182 ASN A N 1
ATOM 1388 C CA . ASN A 1 182 ? 3.473 28.298 -9.989 1.00 66.56 182 ASN A CA 1
ATOM 1389 C C . ASN A 1 182 ? 3.396 27.272 -8.835 1.00 66.56 182 ASN A C 1
ATOM 1391 O O . ASN A 1 182 ? 3.851 26.132 -8.951 1.00 66.56 182 ASN A O 1
ATOM 1395 N N . GLU A 1 183 ? 2.797 27.680 -7.717 1.00 64.56 183 GLU A N 1
ATOM 1396 C CA . GLU A 1 183 ? 2.646 26.879 -6.513 1.00 64.56 183 GLU A CA 1
ATOM 1397 C C . GLU A 1 183 ? 1.613 25.759 -6.679 1.00 64.56 183 GLU A C 1
ATOM 1399 O O . GLU A 1 183 ? 1.947 24.588 -6.465 1.00 64.56 183 GLU A O 1
ATOM 1404 N N . SER A 1 184 ? 0.412 26.096 -7.153 1.00 71.56 184 SER A N 1
ATOM 1405 C CA . SER A 1 184 ? -0.672 25.142 -7.420 1.00 71.56 184 SER A CA 1
ATOM 1406 C C . SER A 1 184 ? -0.322 24.120 -8.509 1.00 71.56 184 SER A C 1
ATOM 1408 O O . SER A 1 184 ? -0.679 22.940 -8.402 1.00 71.56 184 SER A O 1
ATOM 1410 N N . ARG A 1 185 ? 0.443 24.525 -9.534 1.00 69.94 185 ARG A N 1
ATOM 1411 C CA . ARG A 1 185 ? 0.944 23.612 -10.581 1.00 69.94 185 ARG A CA 1
ATOM 1412 C C . ARG A 1 185 ? 1.938 22.592 -10.033 1.00 69.94 185 ARG A C 1
ATOM 1414 O O . ARG A 1 185 ? 1.845 21.407 -10.361 1.00 69.94 185 ARG A O 1
ATOM 1421 N N . TRP A 1 186 ? 2.877 23.031 -9.194 1.00 65.88 186 TRP A N 1
ATOM 1422 C CA . TRP A 1 186 ? 3.830 22.130 -8.546 1.00 65.88 186 TRP A CA 1
ATOM 1423 C C . TRP A 1 186 ? 3.116 21.138 -7.626 1.00 65.88 186 TRP A C 1
ATOM 1425 O O . TRP A 1 186 ? 3.363 19.936 -7.720 1.00 65.88 186 TRP A O 1
ATOM 1435 N N . GLU A 1 187 ? 2.181 21.614 -6.803 1.00 68.12 187 GLU A N 1
ATOM 1436 C CA . GLU A 1 187 ? 1.423 20.747 -5.901 1.00 68.12 187 GLU A CA 1
ATOM 1437 C C . GLU A 1 187 ? 0.594 19.713 -6.679 1.00 68.12 187 GLU A C 1
ATOM 1439 O O . GLU A 1 187 ? 0.612 18.526 -6.353 1.00 68.12 187 GLU A O 1
ATOM 1444 N N . SER A 1 188 ? -0.043 20.120 -7.779 1.00 77.12 188 SER A N 1
ATOM 1445 C CA . SER A 1 188 ? -0.778 19.211 -8.669 1.00 77.12 188 SER A CA 1
ATOM 1446 C C . SER A 1 188 ? 0.122 18.129 -9.279 1.00 77.12 188 SER A C 1
ATOM 1448 O O . SER A 1 188 ? -0.269 16.959 -9.358 1.00 77.12 188 SER A O 1
ATOM 1450 N N . ARG A 1 189 ? 1.349 18.489 -9.677 1.00 76.56 189 ARG A N 1
ATOM 1451 C CA . ARG A 1 189 ? 2.334 17.544 -10.219 1.00 76.56 189 ARG A CA 1
ATOM 1452 C C . ARG A 1 189 ? 2.820 16.563 -9.158 1.00 76.56 189 ARG A C 1
ATOM 1454 O O . ARG A 1 189 ? 2.787 15.355 -9.389 1.00 76.56 189 ARG A O 1
ATOM 1461 N N . GLU A 1 190 ? 3.228 17.055 -7.991 1.00 79.00 190 GLU A N 1
ATOM 1462 C CA . GLU A 1 190 ? 3.711 16.189 -6.913 1.00 79.00 190 GLU A CA 1
ATOM 1463 C C . GLU A 1 190 ? 2.599 15.295 -6.354 1.00 79.00 190 GLU A C 1
ATOM 1465 O O . GLU A 1 190 ? 2.857 14.147 -5.995 1.00 79.00 190 GLU A O 1
ATOM 1470 N N . ASN A 1 191 ? 1.347 15.757 -6.362 1.00 84.62 191 ASN A N 1
ATOM 1471 C CA . ASN A 1 191 ? 0.191 14.923 -6.037 1.00 84.62 191 ASN A CA 1
ATOM 1472 C C . ASN A 1 191 ? -0.051 13.835 -7.085 1.00 84.62 191 ASN A C 1
ATOM 1474 O O . ASN A 1 191 ? -0.360 12.699 -6.725 1.00 84.62 191 ASN A O 1
ATOM 1478 N N . ARG A 1 192 ? 0.148 14.125 -8.376 1.00 85.38 192 ARG A N 1
ATOM 1479 C CA . ARG A 1 192 ? 0.093 13.102 -9.432 1.00 85.38 192 ARG A CA 1
ATOM 1480 C C . ARG A 1 192 ? 1.197 12.053 -9.256 1.00 85.38 192 ARG A C 1
ATOM 1482 O O . ARG A 1 192 ? 0.927 10.863 -9.412 1.00 85.38 192 ARG A O 1
ATOM 1489 N N . HIS A 1 193 ? 2.412 12.475 -8.895 1.00 86.81 193 HIS A N 1
ATOM 1490 C CA . HIS A 1 193 ? 3.518 11.562 -8.586 1.00 86.81 193 HIS A CA 1
ATOM 1491 C C . HIS A 1 193 ? 3.195 10.663 -7.393 1.00 86.81 193 HIS A C 1
ATOM 1493 O O . HIS A 1 193 ? 3.379 9.451 -7.471 1.00 86.81 193 HIS A O 1
ATOM 1499 N N . LEU A 1 194 ? 2.677 11.245 -6.313 1.00 91.81 194 LEU A N 1
ATOM 1500 C CA . LEU A 1 194 ? 2.291 10.513 -5.115 1.00 91.81 194 LEU A CA 1
ATOM 1501 C C . LEU A 1 194 ? 1.197 9.477 -5.413 1.00 91.81 194 LEU A C 1
ATOM 1503 O O . LEU A 1 194 ? 1.356 8.297 -5.096 1.00 91.81 194 LEU A O 1
ATOM 1507 N N . ARG A 1 195 ? 0.125 9.898 -6.097 1.00 92.06 195 ARG A N 1
ATOM 1508 C CA . ARG A 1 195 ? -1.008 9.034 -6.464 1.00 92.06 195 ARG A CA 1
ATOM 1509 C C . ARG A 1 195 ? -0.601 7.839 -7.309 1.00 92.06 195 ARG A C 1
ATOM 1511 O O . ARG A 1 195 ? -1.134 6.752 -7.105 1.00 92.06 195 ARG A O 1
ATOM 1518 N N . CYS A 1 196 ? 0.365 8.012 -8.208 1.00 93.88 196 CYS A N 1
ATOM 1519 C CA . CYS A 1 196 ? 0.896 6.923 -9.022 1.00 93.88 196 CYS A CA 1
ATOM 1520 C C . CYS A 1 196 ? 1.392 5.748 -8.157 1.00 93.88 196 CYS A C 1
ATOM 1522 O O . CYS A 1 196 ? 0.983 4.605 -8.357 1.00 93.88 196 CYS A O 1
ATOM 1524 N N . TYR A 1 197 ? 2.209 6.025 -7.138 1.00 96.88 197 TYR A N 1
ATOM 1525 C CA . TYR A 1 197 ? 2.747 4.980 -6.263 1.00 96.88 197 TYR A CA 1
ATOM 1526 C C . TYR A 1 197 ? 1.713 4.435 -5.276 1.00 96.88 197 TYR A C 1
ATOM 1528 O O . TYR A 1 197 ? 1.720 3.237 -5.003 1.00 96.88 197 TYR A O 1
ATOM 1536 N N . ILE A 1 198 ? 0.779 5.262 -4.793 1.00 97.44 198 ILE A N 1
ATOM 1537 C CA . ILE A 1 198 ? -0.361 4.775 -3.997 1.00 97.44 198 ILE A CA 1
ATOM 1538 C C . ILE A 1 198 ? -1.219 3.806 -4.822 1.00 97.44 198 ILE A C 1
ATOM 1540 O O . ILE A 1 198 ? -1.635 2.769 -4.315 1.00 97.44 198 ILE A O 1
ATOM 1544 N N . THR A 1 199 ? -1.418 4.087 -6.111 1.00 97.44 199 THR A N 1
ATOM 1545 C CA . THR A 1 199 ? -2.185 3.230 -7.028 1.00 97.44 199 THR A CA 1
ATOM 1546 C C . THR A 1 199 ? -1.544 1.850 -7.171 1.00 97.44 199 THR A C 1
ATOM 1548 O O . THR A 1 199 ? -2.246 0.842 -7.207 1.00 97.44 199 THR A O 1
ATOM 1551 N N . VAL A 1 200 ? -0.209 1.775 -7.170 1.00 98.31 200 VAL A N 1
ATOM 1552 C CA . VAL A 1 200 ? 0.509 0.493 -7.125 1.00 98.31 200 VAL A CA 1
ATOM 1553 C C . VAL A 1 200 ? 0.169 -0.280 -5.847 1.00 98.31 200 VAL A C 1
ATOM 1555 O O . VAL A 1 200 ? -0.186 -1.452 -5.934 1.00 98.31 200 VAL A O 1
ATOM 1558 N N . PHE A 1 201 ? 0.214 0.358 -4.671 1.00 98.56 201 PHE A N 1
ATOM 1559 C CA . PHE A 1 201 ? -0.189 -0.284 -3.410 1.00 98.56 201 PHE A CA 1
ATOM 1560 C C . PHE A 1 201 ? -1.649 -0.745 -3.423 1.00 98.56 201 PHE A C 1
ATOM 1562 O O . PHE A 1 201 ? -1.946 -1.846 -2.952 1.00 98.56 201 PHE A O 1
ATOM 1569 N N . LEU A 1 202 ? -2.540 0.070 -3.996 1.00 98.12 202 LEU A N 1
ATOM 1570 C CA . LEU A 1 202 ? -3.947 -0.265 -4.180 1.00 98.12 202 LEU A CA 1
ATOM 1571 C C . LEU A 1 202 ? -4.070 -1.592 -4.931 1.00 98.12 202 LEU A C 1
ATOM 1573 O O . LEU A 1 202 ? -4.640 -2.534 -4.393 1.00 98.12 202 LEU A O 1
ATOM 1577 N N . HIS A 1 203 ? -3.454 -1.711 -6.105 1.00 97.44 203 HIS A N 1
ATOM 1578 C CA . HIS A 1 203 ? -3.547 -2.925 -6.920 1.00 97.44 203 HIS A CA 1
ATOM 1579 C C . HIS A 1 203 ? -2.809 -4.120 -6.307 1.00 97.44 203 HIS A C 1
ATOM 1581 O O . HIS A 1 203 ? -3.301 -5.237 -6.397 1.00 97.44 203 HIS A O 1
ATOM 1587 N N . ILE A 1 204 ? -1.678 -3.923 -5.613 1.00 97.12 204 ILE A N 1
ATOM 1588 C CA . ILE A 1 204 ? -1.012 -5.011 -4.868 1.00 97.12 204 ILE A CA 1
ATOM 1589 C C . ILE A 1 204 ? -1.953 -5.588 -3.803 1.00 97.12 204 ILE A C 1
ATOM 1591 O O . ILE A 1 204 ? -2.028 -6.804 -3.637 1.00 97.12 204 ILE A O 1
ATOM 1595 N N . SER A 1 205 ? -2.669 -4.726 -3.076 1.00 97.56 205 SER A N 1
ATOM 1596 C CA . SER A 1 205 ? -3.541 -5.148 -1.973 1.00 97.56 205 SER A CA 1
ATOM 1597 C C . SER A 1 205 ? -4.786 -5.929 -2.411 1.00 97.56 205 SER A C 1
ATOM 1599 O O . SER A 1 205 ? -5.481 -6.468 -1.555 1.00 97.56 205 SER A O 1
ATOM 1601 N N . GLU A 1 206 ? -5.072 -6.015 -3.714 1.00 95.62 206 GLU A N 1
ATOM 1602 C CA . GLU A 1 206 ? -6.167 -6.830 -4.265 1.00 95.62 206 GLU A CA 1
ATOM 1603 C C . GLU A 1 206 ? -5.833 -8.325 -4.294 1.00 95.62 206 GLU A C 1
ATOM 1605 O O . GLU A 1 206 ? -6.735 -9.157 -4.334 1.00 95.62 206 GLU A O 1
ATOM 1610 N N . TYR A 1 207 ? -4.546 -8.674 -4.238 1.00 94.69 207 TYR A N 1
ATOM 1611 C CA . TYR A 1 207 ? -4.078 -10.048 -4.363 1.00 94.69 207 TYR A CA 1
ATOM 1612 C C . TYR A 1 207 ? -3.976 -10.741 -3.004 1.00 94.69 207 TYR A C 1
ATOM 1614 O O . TYR A 1 207 ? -3.153 -10.388 -2.156 1.00 94.69 207 TYR A O 1
ATOM 1622 N N . ASP A 1 208 ? -4.791 -11.775 -2.806 1.00 93.75 208 ASP A N 1
ATOM 1623 C CA . ASP A 1 208 ? -4.870 -12.537 -1.557 1.00 93.75 208 ASP A CA 1
ATOM 1624 C C . ASP A 1 208 ? -3.529 -13.108 -1.094 1.00 93.75 208 ASP A C 1
ATOM 1626 O O . ASP A 1 208 ? -3.241 -13.094 0.103 1.00 93.75 208 ASP A O 1
ATOM 1630 N N . ASP A 1 209 ? -2.704 -13.586 -2.016 1.00 93.00 209 ASP A N 1
ATOM 1631 C CA . ASP A 1 209 ? -1.389 -14.168 -1.753 1.00 93.00 209 ASP A CA 1
ATOM 1632 C C . ASP A 1 209 ? -0.306 -13.118 -1.450 1.00 93.00 209 ASP A C 1
ATOM 1634 O O . ASP A 1 209 ? 0.611 -13.391 -0.676 1.00 93.00 209 ASP A O 1
ATOM 1638 N N . TRP A 1 210 ? -0.426 -11.896 -1.979 1.00 95.31 210 TRP A N 1
ATOM 1639 C CA . TRP A 1 210 ? 0.461 -10.779 -1.635 1.00 95.31 210 TRP A CA 1
ATOM 1640 C C . TRP A 1 210 ? 0.057 -10.027 -0.376 1.00 95.31 210 TRP A C 1
ATOM 1642 O O . TRP A 1 210 ? 0.939 -9.486 0.290 1.00 95.31 210 TRP A O 1
ATOM 1652 N N . ARG A 1 211 ? -1.229 -10.003 -0.009 1.00 96.44 211 ARG A N 1
ATOM 1653 C CA . ARG A 1 211 ? -1.716 -9.273 1.176 1.00 96.44 211 ARG A CA 1
ATOM 1654 C C . ARG A 1 211 ? -0.922 -9.562 2.465 1.00 96.44 211 ARG A C 1
ATOM 1656 O O . ARG A 1 211 ? -0.563 -8.588 3.123 1.00 96.44 211 ARG A O 1
ATOM 1663 N N . PRO A 1 212 ? -0.565 -10.815 2.824 1.00 96.81 212 PRO A N 1
ATOM 1664 C CA . PRO A 1 212 ? 0.262 -11.083 4.004 1.00 96.81 212 PRO A CA 1
ATOM 1665 C C . PRO A 1 212 ? 1.654 -10.455 3.922 1.00 96.81 212 PRO A C 1
ATOM 1667 O O . PRO A 1 212 ? 2.094 -9.803 4.867 1.00 96.81 212 PRO A O 1
ATOM 1670 N N . GLY A 1 213 ? 2.333 -10.602 2.781 1.00 97.00 213 GLY A N 1
ATOM 1671 C CA . GLY A 1 213 ? 3.649 -10.000 2.568 1.00 97.00 213 GLY A CA 1
ATOM 1672 C C . GLY A 1 213 ? 3.588 -8.473 2.557 1.00 97.00 213 GLY A C 1
ATOM 1673 O O . GLY A 1 213 ? 4.447 -7.818 3.139 1.00 97.00 213 GLY A O 1
ATOM 1674 N N . LEU A 1 214 ? 2.544 -7.894 1.957 1.00 98.19 214 LEU A N 1
ATOM 1675 C CA . LEU A 1 214 ? 2.321 -6.453 1.944 1.00 98.19 214 LEU A CA 1
ATOM 1676 C C . LEU A 1 214 ? 2.107 -5.925 3.365 1.00 98.19 214 LEU A C 1
ATOM 1678 O O . LEU A 1 214 ? 2.731 -4.942 3.749 1.00 98.19 214 LEU A O 1
ATOM 1682 N N . ALA A 1 215 ? 1.256 -6.588 4.148 1.00 98.00 215 ALA A N 1
ATOM 1683 C CA . ALA A 1 215 ? 0.958 -6.194 5.517 1.00 98.00 215 ALA A CA 1
ATOM 1684 C C . ALA A 1 215 ? 2.218 -6.193 6.398 1.00 98.00 215 ALA A C 1
ATOM 1686 O O . ALA A 1 215 ? 2.431 -5.247 7.152 1.00 98.00 215 ALA A O 1
ATOM 1687 N N . GLN A 1 216 ? 3.094 -7.191 6.233 1.00 96.81 216 GLN A N 1
ATOM 1688 C CA . GLN A 1 216 ? 4.397 -7.237 6.905 1.00 96.81 216 GLN A CA 1
ATOM 1689 C C . GLN A 1 216 ? 5.325 -6.099 6.462 1.00 96.81 216 GLN A C 1
ATOM 1691 O O . GLN A 1 216 ? 5.977 -5.477 7.292 1.00 96.81 216 GLN A O 1
ATOM 1696 N N . LEU A 1 217 ? 5.382 -5.796 5.161 1.00 97.50 217 LEU A N 1
ATOM 1697 C CA . LEU A 1 217 ? 6.228 -4.720 4.626 1.00 97.50 217 LEU A CA 1
ATOM 1698 C C . LEU A 1 217 ? 5.743 -3.315 5.019 1.00 97.50 217 LEU A C 1
ATOM 1700 O O . LEU A 1 217 ? 6.522 -2.366 4.968 1.00 97.50 217 LEU A O 1
ATOM 1704 N N . LEU A 1 218 ? 4.474 -3.181 5.410 1.00 97.50 218 LEU A N 1
ATOM 1705 C CA . LEU A 1 218 ? 3.888 -1.951 5.945 1.00 97.50 218 LEU A CA 1
ATOM 1706 C C . LEU A 1 218 ? 3.977 -1.862 7.480 1.00 97.50 218 LEU A C 1
ATOM 1708 O O . LEU A 1 218 ? 3.310 -1.010 8.078 1.00 97.50 218 LEU A O 1
ATOM 1712 N N . GLN A 1 219 ? 4.797 -2.715 8.109 1.00 92.69 219 GLN A N 1
ATOM 1713 C CA . GLN A 1 219 ? 5.020 -2.756 9.551 1.00 92.69 219 GLN A CA 1
ATOM 1714 C C . GLN A 1 219 ? 6.534 -2.784 9.899 1.00 92.69 219 GLN A C 1
ATOM 1716 O O . GLN A 1 219 ? 7.251 -3.674 9.444 1.00 92.69 219 GLN A O 1
ATOM 1721 N N . PRO A 1 220 ? 7.059 -1.864 10.742 1.00 94.25 220 PRO A N 1
ATOM 1722 C CA . PRO A 1 220 ? 6.393 -0.663 11.258 1.00 94.25 220 PRO A CA 1
ATOM 1723 C C . PRO A 1 220 ? 5.973 0.272 10.117 1.00 94.25 220 PRO A C 1
ATOM 1725 O O . PRO A 1 220 ? 6.417 0.083 8.990 1.00 94.25 220 PRO A O 1
ATOM 1728 N N . ILE A 1 221 ? 5.136 1.272 10.415 1.00 95.38 221 ILE A N 1
ATOM 1729 C CA . ILE A 1 221 ? 4.651 2.247 9.425 1.00 95.38 221 ILE A CA 1
ATOM 1730 C C . ILE A 1 221 ? 5.856 2.837 8.662 1.00 95.38 221 ILE A C 1
ATOM 1732 O O . ILE A 1 221 ? 6.659 3.551 9.268 1.00 95.38 221 ILE A O 1
ATOM 1736 N N . PRO A 1 222 ? 6.025 2.536 7.359 1.00 95.62 222 PRO A N 1
ATOM 1737 C CA . PRO A 1 222 ? 7.252 2.845 6.632 1.00 95.62 222 PRO A CA 1
ATOM 1738 C C . PRO A 1 222 ? 7.123 4.171 5.873 1.00 95.62 222 PRO A C 1
ATOM 1740 O O . PRO A 1 222 ? 7.527 4.269 4.717 1.00 95.62 222 PRO A O 1
ATOM 1743 N N . PHE A 1 223 ? 6.512 5.177 6.491 1.00 95.31 223 PHE A N 1
ATOM 1744 C CA . PHE A 1 223 ? 6.242 6.472 5.872 1.00 95.31 223 PHE A CA 1
ATOM 1745 C C . PHE A 1 223 ? 6.754 7.604 6.764 1.00 95.31 223 PHE A C 1
ATOM 1747 O O . PHE A 1 223 ? 6.785 7.435 7.983 1.00 95.31 223 PHE A O 1
ATOM 1754 N N . PRO A 1 224 ? 7.172 8.740 6.179 1.00 93.12 224 PRO A N 1
ATOM 1755 C CA . PRO A 1 224 ? 7.586 9.898 6.961 1.00 93.12 224 PRO A CA 1
ATOM 1756 C C . PRO A 1 224 ? 6.378 10.535 7.667 1.00 93.12 224 PRO A C 1
ATOM 1758 O O . PRO A 1 224 ? 5.258 10.477 7.152 1.00 93.12 224 PRO A O 1
ATOM 1761 N N . ASP A 1 225 ? 6.603 11.179 8.815 1.00 91.12 225 ASP A N 1
ATOM 1762 C CA . ASP A 1 225 ? 5.543 11.818 9.611 1.00 91.12 225 ASP A CA 1
ATOM 1763 C C . ASP A 1 225 ? 4.771 12.867 8.792 1.00 91.12 225 ASP A C 1
ATOM 1765 O O . ASP A 1 225 ? 3.553 12.999 8.915 1.00 91.12 225 ASP A O 1
ATOM 1769 N N . GLU A 1 226 ? 5.455 13.565 7.880 1.00 91.50 226 GLU A N 1
ATOM 1770 C CA . GLU A 1 226 ? 4.849 14.532 6.965 1.00 91.50 226 GLU A CA 1
ATOM 1771 C C . GLU A 1 226 ? 3.818 13.884 6.028 1.00 91.50 226 GLU A C 1
ATOM 1773 O O . GLU A 1 226 ? 2.798 14.502 5.722 1.00 91.50 226 GLU A O 1
ATOM 1778 N N . ALA A 1 227 ? 4.046 12.637 5.599 1.00 92.81 227 ALA A N 1
ATOM 1779 C CA . ALA A 1 227 ? 3.063 11.893 4.815 1.00 92.81 227 ALA A CA 1
ATOM 1780 C C . ALA A 1 227 ? 1.853 11.517 5.669 1.00 92.81 227 ALA A C 1
ATOM 1782 O O . ALA A 1 227 ? 0.719 11.649 5.214 1.00 92.81 227 ALA A O 1
ATOM 1783 N N . LEU A 1 228 ? 2.084 11.111 6.920 1.00 92.31 228 LEU A N 1
ATOM 1784 C CA . LEU A 1 228 ? 1.015 10.735 7.847 1.00 92.31 228 LEU A CA 1
ATOM 1785 C C . LEU A 1 228 ? 0.141 11.929 8.264 1.00 92.31 228 LEU A C 1
ATOM 1787 O O . LEU A 1 228 ? -1.034 11.753 8.575 1.00 92.31 228 LEU A O 1
ATOM 1791 N N . GLY A 1 229 ? 0.687 13.147 8.219 1.00 90.31 229 GLY A N 1
ATOM 1792 C CA . GLY A 1 229 ? -0.068 14.391 8.383 1.00 90.31 229 GLY A CA 1
ATOM 1793 C C . GLY A 1 229 ? -0.750 14.903 7.106 1.00 90.31 229 GLY A C 1
ATOM 1794 O O . GLY A 1 229 ? -1.547 15.842 7.180 1.00 90.31 229 GLY A O 1
ATOM 1795 N N . TYR A 1 230 ? -0.463 14.327 5.933 1.00 91.19 230 TYR A N 1
ATOM 1796 C CA . TYR A 1 230 ? -0.974 14.820 4.653 1.00 91.19 230 TYR A CA 1
ATOM 1797 C C . TYR A 1 230 ? -2.292 14.144 4.266 1.00 91.19 230 TYR A C 1
ATOM 1799 O O . TYR A 1 230 ? -2.322 12.982 3.863 1.00 91.19 230 TYR A O 1
ATOM 1807 N N . GLN A 1 231 ? -3.394 14.898 4.329 1.00 90.19 231 GLN A N 1
ATOM 1808 C CA . GLN A 1 231 ? -4.748 14.370 4.107 1.00 90.19 231 GLN A CA 1
ATOM 1809 C C . GLN A 1 231 ? -4.929 13.618 2.781 1.00 90.19 231 GLN A C 1
ATOM 1811 O O . GLN A 1 231 ? -5.459 12.509 2.823 1.00 90.19 231 GLN A O 1
ATOM 1816 N N . PRO A 1 232 ? -4.463 14.122 1.618 1.00 91.12 232 PRO A N 1
ATOM 1817 C CA . PRO A 1 232 ? -4.588 13.370 0.372 1.00 91.12 232 PRO A CA 1
ATOM 1818 C C . PRO A 1 232 ? -3.859 12.024 0.406 1.00 91.12 232 PRO A C 1
ATOM 1820 O O . PRO A 1 232 ? -4.364 11.054 -0.145 1.00 91.12 232 PRO A O 1
ATOM 1823 N N . PHE A 1 233 ? -2.703 11.940 1.078 1.00 93.81 233 PHE A N 1
ATOM 1824 C CA . PHE A 1 233 ? -1.991 10.671 1.235 1.00 93.81 233 PHE A CA 1
ATOM 1825 C C . PHE A 1 233 ? -2.802 9.688 2.077 1.00 93.81 233 PHE A C 1
ATOM 1827 O O . PHE A 1 233 ? -3.042 8.569 1.634 1.00 93.81 233 PHE A O 1
ATOM 1834 N N . ILE A 1 234 ? -3.237 10.108 3.268 1.00 93.75 234 ILE A N 1
ATOM 1835 C CA . ILE A 1 234 ? -3.993 9.243 4.178 1.00 93.75 234 ILE A CA 1
ATOM 1836 C C . ILE A 1 234 ? -5.295 8.773 3.529 1.00 93.75 234 ILE A C 1
ATOM 1838 O O . ILE A 1 234 ? -5.582 7.579 3.525 1.00 93.75 234 ILE A O 1
ATOM 1842 N N . HIS A 1 235 ? -6.047 9.689 2.923 1.00 93.38 235 HIS A N 1
ATOM 1843 C CA . HIS A 1 235 ? -7.283 9.361 2.225 1.00 93.38 235 HIS A CA 1
ATOM 1844 C C . HIS A 1 235 ? -7.048 8.354 1.088 1.00 93.38 235 HIS A C 1
ATOM 1846 O O . HIS A 1 235 ? -7.725 7.329 1.018 1.00 93.38 235 HIS A O 1
ATOM 1852 N N . ASP A 1 236 ? -6.064 8.605 0.218 1.00 94.75 236 ASP A N 1
ATOM 1853 C CA . ASP A 1 236 ? -5.821 7.755 -0.951 1.00 94.75 236 ASP A CA 1
ATOM 1854 C C . ASP A 1 236 ? -5.209 6.390 -0.552 1.00 94.75 236 ASP A C 1
ATOM 1856 O O . ASP A 1 236 ? -5.409 5.396 -1.252 1.00 94.75 236 ASP A O 1
ATOM 1860 N N . PHE A 1 237 ? -4.499 6.301 0.583 1.00 96.81 237 PHE A N 1
ATOM 1861 C CA . PHE A 1 237 ? -3.921 5.050 1.104 1.00 96.81 237 PHE A CA 1
ATOM 1862 C C . PHE A 1 237 ? -4.908 4.222 1.949 1.00 96.81 237 PHE A C 1
ATOM 1864 O O . PHE A 1 237 ? -4.702 3.021 2.154 1.00 96.81 237 PHE A O 1
ATOM 1871 N N . MET A 1 238 ? -6.004 4.831 2.406 1.00 96.56 238 MET A N 1
ATOM 1872 C CA . MET A 1 238 ? -7.040 4.215 3.239 1.00 96.56 238 MET A CA 1
ATOM 1873 C C . MET A 1 238 ? -7.547 2.855 2.721 1.00 96.56 238 MET A C 1
ATOM 1875 O O . MET A 1 238 ? -7.609 1.918 3.523 1.00 96.56 238 MET A O 1
ATOM 1879 N N . PRO A 1 239 ? -7.835 2.653 1.415 1.00 97.75 239 PRO A N 1
ATOM 1880 C CA . PRO A 1 239 ? -8.343 1.368 0.928 1.00 97.75 239 PRO A CA 1
ATOM 1881 C C . PRO A 1 239 ? -7.339 0.212 1.075 1.00 97.75 239 PRO A C 1
ATOM 1883 O O . PRO A 1 239 ? -7.746 -0.937 1.256 1.00 97.75 239 PRO A O 1
ATOM 1886 N N . VAL A 1 240 ? -6.031 0.500 1.043 1.00 98.50 240 VAL A N 1
ATOM 1887 C CA . VAL A 1 240 ? -4.970 -0.498 1.282 1.00 98.50 240 VAL A CA 1
ATOM 1888 C C . VAL A 1 240 ? -5.068 -1.014 2.714 1.00 98.50 240 VAL A C 1
ATOM 1890 O O . VAL A 1 240 ? -5.108 -2.222 2.954 1.00 98.50 240 VAL A O 1
ATOM 1893 N N . ILE A 1 241 ? -5.154 -0.087 3.669 1.00 98.06 241 ILE A N 1
ATOM 1894 C CA . ILE A 1 241 ? -5.241 -0.406 5.095 1.00 98.06 241 ILE A CA 1
ATOM 1895 C C . ILE A 1 241 ? -6.571 -1.068 5.426 1.00 98.06 241 ILE A C 1
ATOM 1897 O O . ILE A 1 241 ? -6.585 -2.024 6.196 1.00 98.06 241 ILE A O 1
ATOM 1901 N N . GLN A 1 242 ? -7.666 -0.645 4.792 1.00 98.12 242 GLN A N 1
ATOM 1902 C CA . GLN A 1 242 ? -8.956 -1.314 4.910 1.00 98.12 242 GLN A CA 1
ATOM 1903 C C . GLN A 1 242 ? -8.855 -2.792 4.539 1.00 98.12 242 GLN A C 1
ATOM 1905 O O . GLN A 1 242 ? -9.263 -3.634 5.331 1.00 98.12 242 GLN A O 1
ATOM 1910 N N . ARG A 1 243 ? -8.258 -3.126 3.387 1.00 98.44 243 ARG A N 1
ATOM 1911 C CA . ARG A 1 243 ? -8.111 -4.519 2.928 1.00 98.44 243 ARG A CA 1
ATOM 1912 C C . ARG A 1 243 ? -7.236 -5.373 3.842 1.00 98.44 243 ARG A C 1
ATOM 1914 O O . ARG A 1 243 ? -7.482 -6.571 3.945 1.00 98.44 243 ARG A O 1
ATOM 1921 N N . ILE A 1 244 ? -6.226 -4.778 4.480 1.00 98.44 244 ILE A N 1
ATOM 1922 C CA . ILE A 1 244 ? -5.392 -5.459 5.480 1.00 98.44 244 ILE A CA 1
ATOM 1923 C C . ILE A 1 244 ? -6.195 -5.659 6.768 1.00 98.44 244 ILE A C 1
ATOM 1925 O O . ILE A 1 244 ? -6.297 -6.776 7.264 1.00 98.44 244 ILE A O 1
ATOM 1929 N N . GLY A 1 245 ? -6.794 -4.592 7.295 1.00 97.19 245 GLY A N 1
ATOM 1930 C CA . GLY A 1 245 ? -7.484 -4.573 8.583 1.00 97.19 245 GLY A CA 1
ATOM 1931 C C . GLY A 1 245 ? -8.805 -5.340 8.625 1.00 97.19 245 GLY A C 1
ATOM 1932 O O . GLY A 1 245 ? -9.261 -5.673 9.716 1.00 97.19 245 GLY A O 1
ATOM 1933 N N . THR A 1 246 ? -9.399 -5.648 7.470 1.00 97.06 246 THR A N 1
ATOM 1934 C CA . THR A 1 246 ? -10.600 -6.491 7.344 1.00 97.06 246 THR A CA 1
ATOM 1935 C C . THR A 1 246 ? -10.319 -7.865 6.727 1.00 97.06 246 THR A C 1
ATOM 1937 O O . THR A 1 246 ? -11.255 -8.613 6.442 1.00 97.06 246 THR A O 1
ATOM 1940 N N . ASP A 1 247 ? -9.046 -8.235 6.525 1.00 97.56 247 ASP A N 1
ATOM 1941 C CA . ASP A 1 247 ? -8.682 -9.560 6.016 1.00 97.56 247 ASP A CA 1
ATOM 1942 C C . ASP A 1 247 ? -9.138 -10.661 6.990 1.00 97.56 247 ASP A C 1
ATOM 1944 O O . ASP A 1 247 ? -9.008 -10.545 8.212 1.00 97.56 247 ASP A O 1
ATOM 1948 N N . SER A 1 248 ? -9.653 -11.766 6.450 1.00 94.50 248 SER A N 1
ATOM 1949 C CA . SER A 1 248 ? -10.114 -12.910 7.244 1.00 94.50 248 SER A CA 1
ATOM 1950 C C . SER A 1 248 ? -8.997 -13.622 8.017 1.00 94.50 248 SER A C 1
ATOM 1952 O O . SER A 1 248 ? -9.267 -14.314 8.998 1.00 94.50 248 SER A O 1
ATOM 1954 N N . ARG A 1 249 ? -7.740 -13.488 7.580 1.00 95.19 249 ARG A N 1
ATOM 1955 C CA . ARG A 1 249 ? -6.581 -14.146 8.188 1.00 95.19 249 ARG A CA 1
ATOM 1956 C C . ARG A 1 249 ? -6.011 -13.270 9.288 1.00 95.19 249 ARG A C 1
ATOM 1958 O O . ARG A 1 249 ? -5.633 -12.121 9.062 1.00 95.19 249 ARG A O 1
ATOM 1965 N N . CYS A 1 250 ? -5.868 -13.840 10.477 1.00 93.88 250 CYS A N 1
ATOM 1966 C CA . CYS A 1 250 ? -5.502 -13.038 11.639 1.00 93.88 250 CYS A CA 1
ATOM 1967 C C . CYS A 1 250 ? -4.020 -12.623 11.636 1.00 93.88 250 CYS A C 1
ATOM 1969 O O . CYS A 1 250 ? -3.692 -11.573 12.174 1.00 93.88 250 CYS A O 1
ATOM 1971 N N . GLU A 1 251 ? -3.151 -13.338 10.912 1.00 93.56 251 GLU A N 1
ATOM 1972 C CA . GLU A 1 251 ? -1.774 -12.895 10.629 1.00 93.56 251 GLU A CA 1
ATOM 1973 C C . GLU A 1 251 ? -1.695 -11.634 9.749 1.00 93.56 251 GLU A C 1
ATOM 1975 O O . GLU A 1 251 ? -0.667 -10.966 9.747 1.00 93.56 251 GLU A O 1
ATOM 1980 N N . VAL A 1 252 ? -2.766 -11.288 9.021 1.00 96.75 252 VAL A N 1
ATOM 1981 C CA . VAL A 1 252 ? -2.817 -10.110 8.142 1.00 96.75 252 VAL A CA 1
ATOM 1982 C C . VAL A 1 252 ? -3.432 -8.928 8.880 1.00 96.75 252 VAL A C 1
ATOM 1984 O O . VAL A 1 252 ? -2.770 -7.906 9.050 1.00 96.75 252 VAL A O 1
ATOM 1987 N N . HIS A 1 253 ? -4.659 -9.060 9.395 1.00 95.88 253 HIS A N 1
ATOM 1988 C CA . HIS A 1 253 ? -5.325 -7.921 10.032 1.00 95.88 253 HIS A CA 1
ATOM 1989 C C . HIS A 1 253 ? -4.659 -7.471 11.331 1.00 95.88 253 HIS A C 1
ATOM 1991 O O . HIS A 1 253 ? -4.813 -6.320 11.718 1.00 95.88 253 HIS A O 1
ATOM 1997 N N . GLN A 1 254 ? -3.878 -8.323 12.005 1.00 94.44 254 GLN A N 1
ATOM 1998 C CA . GLN A 1 254 ? -3.117 -7.897 13.184 1.00 94.44 254 GLN A CA 1
ATOM 1999 C C . GLN A 1 254 ? -1.973 -6.938 12.842 1.00 94.44 254 GLN A C 1
ATOM 2001 O O . GLN A 1 254 ? -1.525 -6.211 13.725 1.00 94.44 254 GLN A O 1
ATOM 2006 N N . MET A 1 255 ? -1.536 -6.873 11.581 1.00 95.94 255 MET A N 1
ATOM 2007 C CA . MET A 1 255 ? -0.471 -5.963 11.144 1.00 95.94 255 MET A CA 1
ATOM 2008 C C . MET A 1 255 ? -0.892 -4.487 11.180 1.00 95.94 255 MET A C 1
ATOM 2010 O O . MET A 1 255 ? -0.038 -3.607 11.117 1.00 95.94 255 MET A O 1
ATOM 2014 N N . VAL A 1 256 ? -2.192 -4.188 11.331 1.00 95.38 256 VAL A N 1
ATOM 2015 C CA . VAL A 1 256 ? -2.652 -2.811 11.585 1.00 95.38 256 VAL A CA 1
ATOM 2016 C C . VAL A 1 256 ? -2.319 -2.337 13.002 1.00 95.38 256 VAL A C 1
ATOM 2018 O O . VAL A 1 256 ? -2.364 -1.141 13.272 1.00 95.38 256 VAL A O 1
ATOM 2021 N N . LEU A 1 257 ? -1.970 -3.246 13.915 1.00 94.19 257 LEU A N 1
ATOM 2022 C CA . LEU A 1 257 ? -1.535 -2.909 15.267 1.00 94.19 257 LEU A CA 1
ATOM 2023 C C . LEU A 1 257 ? -0.042 -2.562 15.299 1.00 94.19 257 LEU A C 1
ATOM 2025 O O . LEU A 1 257 ? 0.741 -2.959 14.433 1.00 94.19 257 LEU A O 1
ATOM 2029 N N . GLY A 1 258 ? 0.374 -1.844 16.340 1.00 91.81 258 GLY A N 1
ATOM 2030 C CA . GLY A 1 258 ? 1.784 -1.572 16.594 1.00 91.81 258 GLY A CA 1
ATOM 2031 C C . GLY A 1 258 ? 2.619 -2.845 16.782 1.00 91.81 258 GLY A C 1
ATOM 2032 O O . GLY A 1 258 ? 2.188 -3.797 17.431 1.00 91.81 258 GLY A O 1
ATOM 2033 N N . ILE A 1 259 ? 3.860 -2.835 16.278 1.00 88.69 259 ILE A N 1
ATOM 2034 C CA . ILE A 1 259 ? 4.818 -3.961 16.388 1.00 88.69 259 ILE A CA 1
ATOM 2035 C C . ILE A 1 259 ? 5.140 -4.359 17.835 1.00 88.69 259 ILE A C 1
ATOM 2037 O O . ILE A 1 259 ? 5.583 -5.473 18.108 1.00 88.69 259 ILE A O 1
ATOM 2041 N N . ARG A 1 260 ? 4.987 -3.420 18.770 1.00 86.31 260 ARG A N 1
ATOM 2042 C CA . ARG A 1 260 ? 5.217 -3.598 20.202 1.00 86.31 260 ARG A CA 1
ATOM 2043 C C . ARG A 1 260 ? 4.451 -2.540 20.976 1.00 86.31 260 ARG A C 1
ATOM 2045 O O . ARG A 1 260 ? 4.030 -1.529 20.420 1.00 86.31 260 ARG A O 1
ATOM 2052 N N . GLU A 1 261 ? 4.323 -2.762 22.275 1.00 81.00 261 GLU A N 1
ATOM 2053 C CA . GLU A 1 261 ? 3.642 -1.833 23.166 1.00 81.00 261 GLU A CA 1
ATOM 2054 C C . GLU A 1 261 ? 4.251 -0.422 23.098 1.00 81.00 261 GLU A C 1
ATOM 2056 O O . GLU A 1 261 ? 5.472 -0.253 23.107 1.00 81.00 261 GLU A O 1
ATOM 2061 N N . GLY A 1 262 ? 3.385 0.589 22.988 1.00 80.62 262 GLY A N 1
ATOM 2062 C CA . GLY A 1 262 ? 3.777 1.997 22.891 1.00 80.62 262 GLY A CA 1
ATOM 2063 C C . GLY A 1 262 ? 4.265 2.446 21.509 1.00 80.62 262 GLY A C 1
ATOM 2064 O O . GLY A 1 262 ? 4.645 3.604 21.364 1.00 80.62 262 GLY A O 1
ATOM 2065 N N . LYS A 1 263 ? 4.274 1.569 20.497 1.00 89.44 263 LYS A N 1
ATOM 2066 C CA . LYS A 1 263 ? 4.468 1.970 19.098 1.00 89.44 263 LYS A CA 1
ATOM 2067 C C . LYS A 1 263 ? 3.131 2.016 18.379 1.00 89.44 263 LYS A C 1
ATOM 2069 O O . LYS A 1 263 ? 2.362 1.069 18.483 1.00 89.44 263 LYS A O 1
ATOM 2074 N N . GLU A 1 264 ? 2.899 3.105 17.659 1.00 90.69 264 GLU A N 1
ATOM 2075 C CA . GLU A 1 264 ? 1.696 3.290 16.855 1.00 90.69 264 GLU A CA 1
ATOM 2076 C C . GLU A 1 264 ? 1.703 2.342 15.650 1.00 90.69 264 GLU A C 1
ATOM 2078 O O . GLU A 1 264 ? 2.744 2.085 15.033 1.00 90.69 264 GLU A O 1
ATOM 2083 N N . GLY A 1 265 ? 0.534 1.789 15.353 1.00 94.38 265 GLY A N 1
ATOM 2084 C CA . GLY A 1 265 ? 0.220 1.104 14.109 1.00 94.38 265 GLY A CA 1
ATOM 2085 C C . GLY A 1 265 ? -0.845 1.861 13.323 1.00 94.38 265 GLY A C 1
ATOM 2086 O O . GLY A 1 265 ? -1.344 2.906 13.738 1.00 94.38 265 GLY A O 1
ATOM 2087 N N . TRP A 1 266 ? -1.237 1.307 12.181 1.00 96.06 266 TRP A N 1
ATOM 2088 C CA . TRP A 1 266 ? -2.294 1.863 11.335 1.00 96.06 266 TRP A CA 1
ATOM 2089 C C . TRP A 1 266 ? -3.630 2.054 12.066 1.00 96.06 266 TRP A C 1
ATOM 2091 O O . TRP A 1 266 ? -4.360 2.999 11.779 1.00 96.06 266 TRP A O 1
ATOM 2101 N N . PHE A 1 267 ? -3.928 1.203 13.048 1.00 94.81 267 PHE A N 1
ATOM 2102 C CA . PHE A 1 267 ? -5.085 1.351 13.926 1.00 94.81 267 PHE A CA 1
ATOM 2103 C C . PHE A 1 267 ? -5.065 2.668 14.710 1.00 94.81 267 PHE A C 1
ATOM 2105 O O . PHE A 1 267 ? -6.106 3.289 14.892 1.00 94.81 267 PHE A O 1
ATOM 2112 N N . ASP A 1 268 ? -3.891 3.117 15.145 1.00 93.62 268 ASP A N 1
ATOM 2113 C CA . ASP A 1 268 ? -3.740 4.367 15.885 1.00 93.62 268 ASP A CA 1
ATOM 2114 C C . ASP A 1 268 ? -3.810 5.573 14.930 1.00 93.62 268 ASP A C 1
ATOM 2116 O O . ASP A 1 268 ? -4.464 6.568 15.240 1.00 93.62 268 ASP A O 1
ATOM 2120 N N . ILE A 1 269 ? -3.239 5.447 13.723 1.00 93.56 269 ILE A N 1
ATOM 2121 C CA . ILE A 1 269 ? -3.252 6.504 12.696 1.00 93.56 269 ILE A CA 1
ATOM 2122 C C . ILE A 1 269 ? -4.672 6.873 12.263 1.00 93.56 269 ILE A C 1
ATOM 2124 O O . ILE A 1 269 ? -4.998 8.056 12.222 1.00 93.56 269 ILE A O 1
ATOM 2128 N N . TYR A 1 270 ? -5.530 5.890 11.973 1.00 94.44 270 TYR A N 1
ATOM 2129 C CA . TYR A 1 270 ? -6.916 6.143 11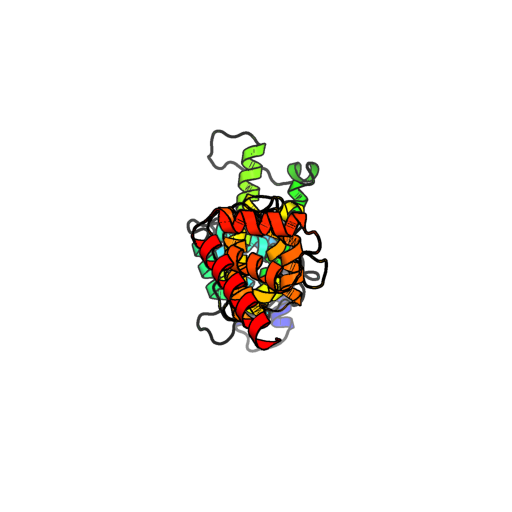.541 1.00 94.44 270 TYR A CA 1
ATOM 2130 C C . TYR A 1 270 ? -7.892 6.370 12.704 1.00 94.44 270 TYR A C 1
ATOM 2132 O O . TYR A 1 270 ? -9.097 6.500 12.492 1.00 94.44 270 TYR A O 1
ATOM 2140 N N . CYS A 1 271 ? -7.399 6.418 13.942 1.00 93.88 271 CYS A N 1
ATOM 2141 C CA . CYS A 1 271 ? -8.231 6.645 15.115 1.00 93.88 271 CYS A CA 1
ATOM 2142 C C . CYS A 1 271 ? -8.988 7.984 15.012 1.00 93.88 271 CYS A C 1
ATOM 2144 O O . CYS A 1 271 ? -8.375 8.979 14.639 1.00 93.88 271 CYS A O 1
ATOM 2146 N N . PRO A 1 272 ? -10.280 8.070 15.389 1.00 91.19 272 PRO A N 1
ATOM 2147 C CA . PRO A 1 272 ? -11.065 9.312 15.340 1.00 91.19 272 PRO A CA 1
ATOM 2148 C C . PRO A 1 272 ? -10.443 10.532 16.038 1.00 91.19 272 PRO A C 1
ATOM 2150 O O . PRO A 1 272 ? -10.811 11.662 15.741 1.00 91.19 272 PRO A O 1
ATOM 2153 N N . SER A 1 273 ? -9.540 10.320 16.999 1.00 86.69 273 SER A N 1
ATOM 2154 C CA . SER A 1 273 ? -8.803 11.398 17.674 1.00 86.69 273 SER A CA 1
ATOM 2155 C C . SER A 1 273 ? -7.545 11.855 16.930 1.00 86.69 273 SER A C 1
ATOM 2157 O O . SER A 1 273 ? -6.917 12.825 17.345 1.00 86.69 273 SER A O 1
ATOM 2159 N N . SER A 1 274 ? -7.134 11.135 15.889 1.00 87.69 274 SER A N 1
ATOM 2160 C CA . SER A 1 274 ? -5.979 11.456 15.057 1.00 87.69 274 SER A CA 1
ATOM 2161 C C . SER A 1 274 ? -6.345 12.522 14.032 1.00 87.69 274 SER A C 1
ATOM 2163 O O . SER A 1 274 ? -7.415 12.472 13.426 1.00 87.69 274 SER A O 1
ATOM 2165 N N . LEU A 1 275 ? -5.418 13.446 13.772 1.00 80.50 275 LEU A N 1
ATOM 2166 C CA . LEU A 1 275 ? -5.563 14.438 12.702 1.00 80.50 275 LEU A CA 1
ATOM 2167 C C . LEU A 1 275 ? -5.648 13.789 11.315 1.00 80.50 275 LEU A C 1
ATOM 2169 O O . LEU A 1 275 ? -6.158 14.407 10.390 1.00 80.50 275 LEU A O 1
ATOM 2173 N N . ALA A 1 276 ? -5.166 12.554 11.168 1.00 81.94 276 ALA A N 1
ATOM 2174 C CA . ALA A 1 276 ? -5.212 11.798 9.922 1.00 81.94 276 ALA A CA 1
ATOM 2175 C C . ALA A 1 276 ? -6.612 11.219 9.616 1.00 81.94 276 ALA A C 1
ATOM 2177 O O . ALA A 1 276 ? -6.881 10.823 8.484 1.00 81.94 276 ALA A O 1
ATOM 2178 N N . CYS A 1 277 ? -7.520 11.165 10.594 1.00 87.75 277 CYS A N 1
ATOM 2179 C CA . CYS A 1 277 ? -8.855 10.610 10.391 1.00 87.75 277 CYS A CA 1
ATOM 2180 C C . CYS A 1 277 ? -9.717 11.546 9.525 1.00 87.75 277 CYS A C 1
ATOM 2182 O O . CYS A 1 277 ? -10.081 12.641 9.951 1.00 87.75 277 CYS A O 1
ATOM 2184 N N . SER A 1 278 ? -10.049 11.099 8.312 1.00 87.00 278 SER A N 1
ATOM 2185 C CA . SER A 1 278 ? -10.845 11.853 7.327 1.00 87.00 278 SER A CA 1
ATOM 2186 C C . SER A 1 278 ? -12.236 11.264 7.071 1.00 87.00 278 SER A C 1
ATOM 2188 O O . SER A 1 278 ? -13.045 11.882 6.386 1.00 87.00 278 SER A O 1
ATOM 2190 N N . ASP A 1 279 ? -12.535 10.091 7.634 1.00 91.38 279 ASP A N 1
ATOM 2191 C CA . ASP A 1 279 ? -13.741 9.301 7.361 1.00 91.38 279 ASP A CA 1
ATOM 2192 C C . ASP A 1 279 ? -14.658 9.164 8.586 1.00 91.38 279 ASP A C 1
ATOM 2194 O O . ASP A 1 279 ? -15.415 8.201 8.706 1.00 91.38 279 ASP A O 1
ATOM 2198 N N . ASP A 1 280 ? -14.548 10.089 9.541 1.00 89.38 280 ASP A N 1
ATOM 2199 C CA . ASP A 1 280 ? -15.278 10.052 10.810 1.00 89.38 280 ASP A CA 1
ATOM 2200 C C . ASP A 1 280 ? -15.085 8.754 11.626 1.00 89.38 280 ASP A C 1
ATOM 2202 O O . ASP A 1 280 ? -15.879 8.444 12.5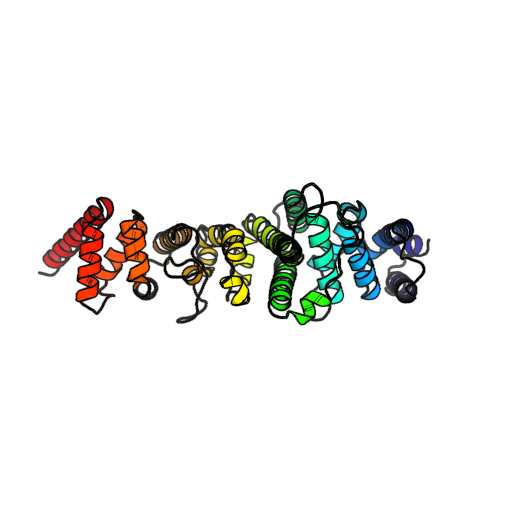24 1.00 89.38 280 ASP A O 1
ATOM 2206 N N . GLY A 1 281 ? -13.996 8.019 11.387 1.00 91.69 281 GLY A N 1
ATOM 2207 C CA . GLY A 1 281 ? -13.652 6.814 12.133 1.00 91.69 281 GLY A CA 1
ATOM 2208 C C . GLY A 1 281 ? -14.277 5.536 11.591 1.00 91.69 281 GLY A C 1
ATOM 2209 O O . GLY A 1 281 ? -14.283 4.528 12.306 1.00 91.69 281 GLY A O 1
ATOM 2210 N N . LEU A 1 282 ? -14.809 5.554 10.368 1.00 95.00 282 LEU A N 1
ATOM 2211 C CA . LEU A 1 282 ? -15.429 4.388 9.740 1.00 95.00 282 LEU A CA 1
ATOM 2212 C C . LEU A 1 282 ? -14.437 3.229 9.599 1.00 95.00 282 LEU A C 1
ATOM 2214 O O . LEU A 1 282 ? -14.710 2.126 10.083 1.00 95.00 282 LEU A O 1
ATOM 2218 N N . LEU A 1 283 ? -13.266 3.472 9.009 1.00 96.25 283 LEU A N 1
ATOM 2219 C CA . LEU A 1 283 ? -12.207 2.479 8.863 1.00 96.25 283 LEU A CA 1
ATOM 2220 C C . LEU A 1 283 ? -11.731 1.982 10.229 1.00 96.25 283 LEU A C 1
ATOM 2222 O O . LEU A 1 283 ? -11.572 0.779 10.436 1.00 96.25 283 LEU A O 1
ATOM 2226 N N . TRP A 1 284 ? -11.548 2.888 11.187 1.00 96.81 284 TRP A N 1
ATOM 2227 C CA . TRP A 1 284 ? -11.149 2.515 12.540 1.00 96.81 284 TRP A CA 1
ATOM 2228 C C . TRP A 1 284 ? -12.145 1.552 13.195 1.00 96.81 284 TRP A C 1
ATOM 2230 O O . TRP A 1 284 ? -11.744 0.523 13.744 1.00 96.81 284 TRP A O 1
ATOM 2240 N N . CYS A 1 285 ? -13.446 1.827 13.066 1.00 96.94 285 CYS A N 1
ATOM 2241 C CA . CYS A 1 285 ? -14.501 0.944 13.557 1.00 96.94 285 CYS A CA 1
ATOM 2242 C C . CYS A 1 285 ? -14.512 -0.410 12.828 1.00 96.94 285 CYS A C 1
ATOM 2244 O O . CYS A 1 285 ? -14.690 -1.440 13.476 1.00 96.94 285 CYS A O 1
ATOM 2246 N N . LEU A 1 286 ? -14.282 -0.437 11.510 1.00 96.88 286 LEU A N 1
ATOM 2247 C CA . LEU A 1 286 ? -14.185 -1.681 10.732 1.00 96.88 286 LEU A CA 1
ATOM 2248 C C . LEU A 1 286 ? -13.003 -2.556 11.178 1.00 96.88 286 LEU A C 1
ATOM 2250 O O . LEU A 1 286 ? -13.152 -3.770 11.354 1.00 96.88 286 LEU A O 1
ATOM 2254 N N . MET A 1 287 ? -11.838 -1.944 11.405 1.00 96.69 287 MET A N 1
ATOM 2255 C CA . MET A 1 287 ? -10.671 -2.643 11.950 1.00 96.69 287 MET A CA 1
ATOM 2256 C C . MET A 1 287 ? -10.957 -3.157 13.362 1.00 96.69 287 MET A C 1
ATOM 2258 O O . MET A 1 287 ? -10.711 -4.328 13.649 1.00 96.69 287 MET A O 1
ATOM 2262 N N . LEU A 1 288 ? -11.532 -2.317 14.232 1.00 96.12 288 LEU A N 1
ATOM 2263 C CA . LEU A 1 288 ? -11.899 -2.705 15.595 1.00 96.12 288 LEU A CA 1
ATOM 2264 C C . LEU A 1 288 ? -12.856 -3.902 15.589 1.00 96.12 288 LEU A C 1
ATOM 2266 O O . LEU A 1 288 ? -12.659 -4.844 16.352 1.00 96.12 288 LEU A O 1
ATOM 2270 N N . GLN A 1 289 ? -13.849 -3.900 14.699 1.00 95.88 289 GLN A N 1
ATOM 2271 C CA . GLN A 1 289 ? -14.815 -4.989 14.573 1.00 95.88 289 GLN A CA 1
ATOM 2272 C C . GLN A 1 289 ? -14.124 -6.292 14.181 1.00 95.88 289 GLN A C 1
ATOM 2274 O O . GLN A 1 289 ? -14.338 -7.318 14.825 1.00 95.88 289 GLN A O 1
ATOM 2279 N N . THR A 1 290 ? -13.253 -6.252 13.174 1.00 95.94 290 THR A N 1
ATOM 2280 C CA . THR A 1 290 ? -12.500 -7.431 12.724 1.00 95.94 290 THR A CA 1
ATOM 2281 C C . THR A 1 290 ? -11.613 -7.982 13.845 1.00 95.94 290 THR A C 1
ATOM 2283 O O . THR A 1 290 ? -11.616 -9.184 14.122 1.00 95.94 290 THR A O 1
ATOM 2286 N N . LEU A 1 291 ? -10.909 -7.098 14.556 1.00 94.69 291 LEU A N 1
ATOM 2287 C CA . LEU A 1 291 ? -10.026 -7.463 15.662 1.00 94.69 291 LEU A CA 1
ATOM 2288 C C . LEU A 1 291 ? -10.799 -8.089 16.834 1.00 94.69 291 LEU A C 1
ATOM 2290 O O . LEU A 1 291 ? -10.376 -9.123 17.363 1.00 94.69 291 LEU A O 1
ATOM 2294 N N . LEU A 1 292 ? -11.937 -7.506 17.224 1.00 92.69 292 LEU A N 1
ATOM 2295 C CA . LEU A 1 292 ? -12.789 -8.041 18.290 1.00 92.69 292 LEU A CA 1
ATOM 2296 C C . LEU A 1 292 ? -13.431 -9.379 17.910 1.00 92.69 292 LEU A C 1
ATOM 2298 O O . LEU A 1 292 ? -13.562 -10.244 18.773 1.00 92.69 292 LEU A O 1
ATOM 2302 N N . MET A 1 293 ? -13.788 -9.579 16.641 1.00 89.38 293 MET A N 1
ATOM 2303 C CA . MET A 1 293 ? -14.466 -10.797 16.192 1.00 89.38 293 MET A CA 1
ATOM 2304 C C . MET A 1 293 ? -13.523 -11.974 15.889 1.00 89.38 293 MET A C 1
ATOM 2306 O O . MET A 1 293 ? -13.984 -13.111 15.950 1.00 89.38 293 MET A O 1
ATOM 2310 N N . CYS A 1 294 ? -12.232 -11.752 15.590 1.00 85.94 294 CYS A N 1
ATOM 2311 C CA . CYS A 1 294 ? -11.263 -12.852 15.420 1.00 85.94 294 CYS A CA 1
ATOM 2312 C C . CYS A 1 294 ? -10.536 -13.212 16.730 1.00 85.94 294 CYS A C 1
ATOM 2314 O O . CYS A 1 294 ? -10.935 -14.106 17.474 1.00 85.94 294 CYS A O 1
ATOM 2316 N N . CYS A 1 295 ? -9.401 -12.556 16.984 1.00 74.94 295 CYS A N 1
ATOM 2317 C CA . CYS A 1 295 ? -8.378 -13.041 17.917 1.00 74.94 295 CYS A CA 1
ATOM 2318 C C . CYS A 1 295 ? -8.173 -12.117 19.117 1.00 74.94 295 CYS A C 1
ATOM 2320 O O . CYS A 1 295 ? -7.537 -12.519 20.100 1.00 74.94 295 CYS A O 1
ATOM 2322 N N . CYS A 1 296 ? -8.675 -10.884 19.039 1.00 68.44 296 CYS A N 1
ATOM 2323 C CA . CYS A 1 296 ? -8.312 -9.810 19.951 1.00 68.44 296 CYS A CA 1
ATOM 2324 C C . CYS A 1 296 ? -9.409 -9.473 20.968 1.00 68.44 296 CYS A C 1
ATOM 2326 O O . CYS A 1 296 ? -9.231 -8.534 21.736 1.00 68.44 296 CYS A O 1
ATOM 2328 N N . ARG A 1 297 ? -10.470 -10.284 21.116 1.00 73.00 297 ARG A N 1
ATOM 2329 C CA . ARG A 1 297 ? -11.356 -10.242 22.302 1.00 73.00 297 ARG A CA 1
ATOM 2330 C C . ARG A 1 297 ? -10.649 -10.783 23.551 1.00 73.00 297 ARG A C 1
ATOM 2332 O O . ARG A 1 297 ? -11.067 -11.746 24.186 1.00 73.00 297 ARG A O 1
ATOM 2339 N N . ARG A 1 298 ? -9.516 -10.176 23.891 1.00 83.81 298 ARG A N 1
ATOM 2340 C CA . ARG A 1 298 ? -8.648 -10.517 25.015 1.00 83.81 298 ARG A CA 1
ATOM 2341 C C . ARG A 1 298 ? -8.417 -9.265 25.839 1.00 83.81 298 ARG A C 1
ATOM 2343 O O . ARG A 1 298 ? -8.247 -8.179 25.283 1.00 83.81 298 ARG A O 1
ATOM 2350 N N . LYS A 1 299 ? -8.306 -9.436 27.158 1.00 85.56 299 LYS A N 1
ATOM 2351 C CA . LYS A 1 299 ? -8.097 -8.328 28.101 1.00 85.56 299 LYS A CA 1
ATOM 2352 C C . LYS A 1 299 ? -6.904 -7.441 27.717 1.00 85.56 299 LYS A C 1
ATOM 2354 O O . LYS A 1 299 ? -7.005 -6.228 27.815 1.00 85.56 299 LYS A O 1
ATOM 2359 N N . ARG A 1 300 ? -5.815 -8.030 27.200 1.00 87.62 300 ARG A N 1
ATOM 2360 C CA . ARG A 1 300 ? -4.614 -7.293 26.762 1.00 87.62 300 ARG A CA 1
ATOM 2361 C C . ARG A 1 300 ? -4.884 -6.308 25.619 1.00 87.62 300 ARG A C 1
ATOM 2363 O O . ARG A 1 300 ? -4.462 -5.165 25.713 1.00 87.62 300 ARG A O 1
ATOM 2370 N N . PHE A 1 301 ? -5.565 -6.739 24.556 1.00 90.06 301 PHE A N 1
ATOM 2371 C CA . PHE A 1 301 ? -5.902 -5.840 23.447 1.00 90.06 301 PHE A CA 1
ATOM 2372 C C . PHE A 1 301 ? -6.902 -4.781 23.901 1.00 90.06 301 PHE A C 1
ATOM 2374 O O . PHE A 1 301 ? -6.695 -3.600 23.660 1.00 90.06 301 PHE A O 1
ATOM 2381 N N . MET A 1 302 ? -7.937 -5.177 24.646 1.00 92.94 302 MET A N 1
ATOM 2382 C CA . MET A 1 302 ? -8.891 -4.203 25.170 1.00 92.94 302 MET A CA 1
ATOM 2383 C C . MET A 1 302 ? -8.249 -3.187 26.115 1.00 92.94 302 MET A C 1
ATOM 2385 O O . MET A 1 302 ? -8.685 -2.046 26.125 1.00 92.94 302 MET A O 1
ATOM 2389 N N . ALA A 1 303 ? -7.197 -3.545 26.856 1.00 91.00 303 ALA A N 1
ATOM 2390 C CA . ALA A 1 303 ? -6.432 -2.587 27.654 1.00 91.00 303 ALA A CA 1
ATOM 2391 C C . ALA A 1 303 ? -5.690 -1.553 26.783 1.00 91.00 303 ALA A C 1
ATOM 2393 O O . ALA A 1 303 ? -5.533 -0.407 27.195 1.00 91.00 303 ALA A O 1
ATOM 2394 N N . GLN A 1 304 ? -5.271 -1.920 25.566 1.00 90.12 304 GLN A N 1
ATOM 2395 C CA . GLN A 1 304 ? -4.772 -0.957 24.580 1.00 90.12 304 GLN A CA 1
ATOM 2396 C C . GLN A 1 304 ? -5.911 -0.069 24.065 1.00 90.12 304 GLN A C 1
ATOM 2398 O O . GLN A 1 304 ? -5.786 1.150 24.109 1.00 90.12 304 GLN A O 1
A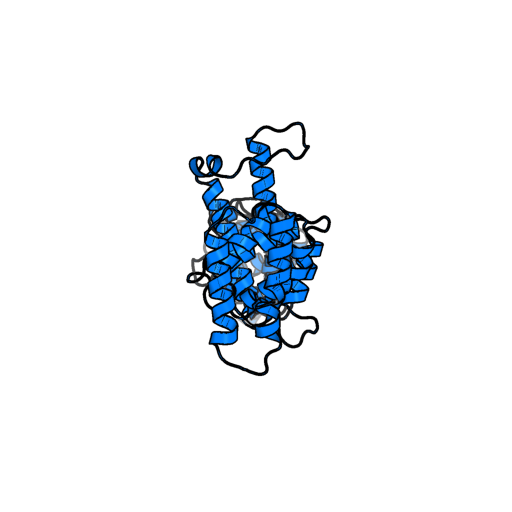TOM 2403 N N . VAL A 1 305 ? -7.042 -0.653 23.653 1.00 91.69 305 VAL A N 1
ATOM 2404 C CA . VAL A 1 305 ? -8.213 0.108 23.170 1.00 91.69 305 VAL A CA 1
ATOM 2405 C C . VAL A 1 305 ? -8.777 1.028 24.258 1.00 91.69 305 VAL A C 1
ATOM 2407 O O . VAL A 1 305 ? -9.254 2.114 23.948 1.00 91.69 305 VAL A O 1
ATOM 2410 N N . ALA A 1 306 ? -8.668 0.659 25.537 1.00 92.81 306 ALA A N 1
ATOM 2411 C CA . ALA A 1 306 ? -9.088 1.484 26.668 1.00 92.81 306 ALA A CA 1
ATOM 2412 C C . ALA A 1 306 ? -8.334 2.818 26.744 1.00 92.81 306 ALA A C 1
ATOM 2414 O O . ALA A 1 306 ? -8.886 3.787 27.253 1.00 92.81 306 ALA A O 1
ATOM 2415 N N . LYS A 1 307 ? -7.126 2.924 26.170 1.00 91.06 307 LYS A N 1
ATOM 2416 C CA . LYS A 1 307 ? -6.418 4.209 26.013 1.00 91.06 307 LYS A CA 1
ATOM 2417 C C . LYS A 1 307 ? -7.120 5.146 25.016 1.00 91.06 307 LYS A C 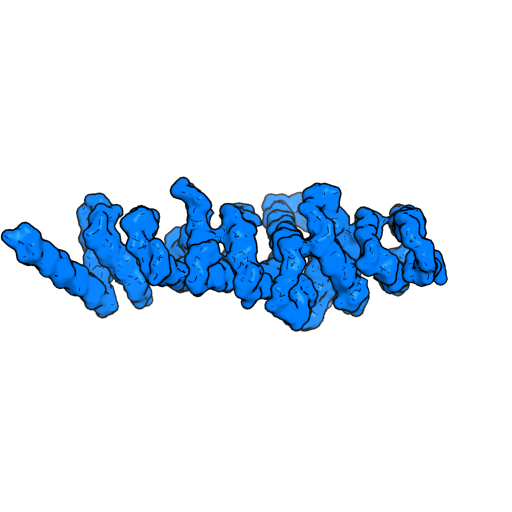1
ATOM 2419 O O . LYS A 1 307 ? -6.915 6.353 25.060 1.00 91.06 307 LYS A O 1
ATOM 2424 N N . HIS A 1 308 ? -7.993 4.600 24.171 1.00 91.50 308 HIS A N 1
ATOM 2425 C CA . HIS A 1 308 ? -8.801 5.287 23.162 1.00 91.50 308 HIS A CA 1
ATOM 2426 C C . HIS A 1 308 ? -10.299 5.300 23.529 1.00 91.50 308 HIS A C 1
ATOM 2428 O O . HIS A 1 308 ? -11.165 5.221 22.653 1.00 91.50 308 HIS A O 1
ATOM 2434 N N . TYR A 1 309 ? -10.640 5.412 24.820 1.00 94.19 309 TYR A N 1
ATOM 2435 C CA . TYR A 1 309 ? -12.041 5.452 25.264 1.00 94.19 309 TYR A CA 1
ATOM 2436 C C . TYR A 1 309 ? -12.823 6.644 24.676 1.00 94.19 309 TYR A C 1
ATOM 2438 O O . TYR A 1 309 ? -13.982 6.479 24.304 1.00 94.19 309 TYR A O 1
ATOM 2446 N N . ASN A 1 310 ? -12.190 7.812 24.506 1.00 95.00 310 ASN A N 1
ATOM 2447 C CA . ASN A 1 310 ? -12.811 8.990 23.881 1.00 95.00 310 ASN A CA 1
ATOM 2448 C C . ASN A 1 310 ? -13.233 8.721 22.419 1.00 95.00 310 ASN A C 1
ATOM 2450 O O . ASN A 1 310 ? -14.405 8.920 22.095 1.00 95.00 310 ASN A O 1
ATOM 2454 N N . PRO A 1 311 ? -12.349 8.203 21.540 1.00 95.25 311 PRO A N 1
ATOM 2455 C CA . PRO A 1 311 ? -12.738 7.699 20.221 1.00 95.25 311 PRO A CA 1
ATOM 2456 C C . PRO A 1 311 ? -13.882 6.681 20.240 1.00 95.25 311 PRO A C 1
ATOM 2458 O O . PRO A 1 311 ? -14.801 6.788 19.430 1.00 95.25 311 PRO A O 1
ATOM 2461 N N . CYS A 1 312 ? -13.881 5.735 21.188 1.00 96.56 312 CYS A N 1
ATOM 2462 C CA . CYS A 1 312 ? -14.978 4.772 21.334 1.00 96.56 312 CYS A CA 1
ATOM 2463 C C . CYS A 1 312 ? -16.304 5.468 21.680 1.00 96.56 312 CYS A C 1
ATOM 2465 O O . CYS A 1 312 ? -17.343 5.140 21.114 1.00 96.56 312 CYS A O 1
ATOM 2467 N N . MET A 1 313 ? -16.284 6.449 22.585 1.00 95.88 313 MET A N 1
ATOM 2468 C CA . MET A 1 313 ? -17.468 7.233 22.943 1.00 95.88 313 MET A CA 1
ATOM 2469 C C . MET A 1 313 ? -18.005 8.023 21.746 1.00 95.88 313 MET A C 1
ATOM 2471 O O . MET A 1 313 ? -19.202 7.963 21.468 1.00 95.88 313 MET A O 1
ATOM 2475 N N . LEU A 1 314 ? -17.132 8.700 20.993 1.00 94.56 314 LEU A N 1
ATOM 2476 C CA . LEU A 1 314 ? -17.519 9.420 19.775 1.00 94.56 314 LEU A CA 1
ATOM 2477 C C . LEU A 1 314 ? -18.131 8.479 18.729 1.00 94.56 314 LEU A C 1
ATOM 2479 O O . LEU A 1 314 ? -19.194 8.771 18.183 1.00 94.56 314 LEU A O 1
ATOM 2483 N N . ALA A 1 315 ? -17.511 7.323 18.491 1.00 94.69 315 ALA A N 1
ATOM 2484 C CA . ALA A 1 315 ? -18.025 6.322 17.563 1.00 94.69 315 ALA A CA 1
ATOM 2485 C C . ALA A 1 315 ? -19.376 5.731 18.021 1.00 94.69 315 ALA A C 1
ATOM 2487 O O . ALA A 1 315 ? -20.279 5.533 17.207 1.00 94.69 315 ALA A O 1
ATOM 2488 N N . SER A 1 316 ? -19.554 5.513 19.326 1.00 96.00 316 SER A N 1
ATOM 2489 C CA . SER A 1 316 ? -20.827 5.095 19.931 1.00 96.00 316 SER A CA 1
ATOM 2490 C C . SER A 1 316 ? -21.936 6.123 19.681 1.00 96.00 316 SER A C 1
ATOM 2492 O O . SER A 1 316 ? -23.035 5.756 19.261 1.00 96.00 316 SER A O 1
ATOM 2494 N N . LEU A 1 317 ? -21.654 7.417 19.884 1.00 94.50 317 LEU A N 1
ATOM 2495 C CA . LEU A 1 317 ? -22.603 8.509 19.610 1.00 94.50 317 LEU A CA 1
ATOM 2496 C C . LEU A 1 317 ? -22.986 8.595 18.127 1.00 94.50 317 LEU A C 1
ATOM 2498 O O . LEU A 1 317 ? -24.115 8.955 17.804 1.00 94.50 317 LEU A O 1
ATOM 2502 N N . ARG A 1 318 ? -22.067 8.215 17.234 1.00 92.56 318 ARG A N 1
ATOM 2503 C CA . ARG A 1 318 ? -22.292 8.101 15.784 1.00 92.56 318 ARG A CA 1
ATOM 2504 C C . ARG A 1 318 ? -23.038 6.824 15.374 1.00 92.56 318 ARG A C 1
ATOM 2506 O O . ARG A 1 318 ? -23.380 6.668 14.207 1.00 92.56 318 ARG A O 1
ATOM 2513 N N . GLY A 1 319 ? -23.334 5.929 16.318 1.00 91.06 319 GLY A N 1
ATOM 2514 C CA . GLY A 1 319 ? -24.131 4.725 16.083 1.00 91.06 319 GLY A CA 1
ATOM 2515 C C . GLY A 1 319 ? -23.329 3.475 15.714 1.00 91.06 319 GLY A C 1
ATOM 2516 O O . GLY A 1 319 ? -23.922 2.484 15.287 1.00 91.06 319 GLY A O 1
ATOM 2517 N N . HIS A 1 320 ? -22.005 3.466 15.893 1.00 94.12 320 HIS A N 1
ATOM 2518 C CA . HIS A 1 320 ? -21.196 2.274 15.634 1.00 94.12 320 HIS A CA 1
ATOM 2519 C C . HIS A 1 320 ? -21.361 1.232 16.751 1.00 94.12 320 HIS A C 1
ATOM 2521 O O . HIS A 1 320 ? -20.840 1.391 17.854 1.00 94.12 320 HIS A O 1
ATOM 2527 N N . ALA A 1 321 ? -22.044 0.121 16.453 1.00 94.88 321 ALA A N 1
ATOM 2528 C CA . ALA A 1 321 ? -22.321 -0.945 17.423 1.00 94.88 321 ALA A CA 1
ATOM 2529 C C . ALA A 1 321 ? -21.050 -1.566 18.033 1.00 94.88 321 ALA A C 1
ATOM 2531 O O . ALA A 1 321 ? -21.008 -1.842 19.229 1.00 94.88 321 ALA A O 1
ATOM 2532 N N . VAL A 1 322 ? -19.983 -1.709 17.240 1.00 95.56 322 VAL A N 1
ATOM 2533 C CA . VAL A 1 322 ? -18.686 -2.213 17.722 1.00 95.56 322 VAL A CA 1
ATOM 2534 C C . VAL A 1 322 ? -18.093 -1.340 18.833 1.00 95.56 322 VAL A C 1
ATOM 2536 O O . VAL A 1 322 ? -17.477 -1.850 19.767 1.00 95.56 322 VAL A O 1
ATOM 2539 N N . ALA A 1 323 ? -18.312 -0.025 18.775 1.00 96.19 323 ALA A N 1
ATOM 2540 C CA . ALA A 1 323 ? -17.843 0.886 19.806 1.00 96.19 323 ALA A CA 1
ATOM 2541 C C . ALA A 1 323 ? -18.636 0.696 21.107 1.00 96.19 323 ALA A C 1
ATOM 2543 O O . ALA A 1 323 ? -18.043 0.704 22.183 1.00 96.19 323 ALA A O 1
ATOM 2544 N N . ASN A 1 324 ? -19.946 0.428 21.016 1.00 96.56 324 ASN A N 1
ATOM 2545 C CA . ASN A 1 324 ? -20.761 0.060 22.178 1.00 96.56 324 ASN A CA 1
ATOM 2546 C C . ASN A 1 324 ? -20.236 -1.222 22.834 1.00 96.56 324 ASN A C 1
ATOM 2548 O O . ASN A 1 324 ? -20.059 -1.263 24.050 1.00 96.56 324 ASN A O 1
ATOM 2552 N N . GLU A 1 325 ? -19.941 -2.253 22.035 1.00 95.69 325 GLU A N 1
ATOM 2553 C CA . GLU A 1 325 ? -19.357 -3.500 22.537 1.00 95.69 325 GLU A CA 1
ATOM 2554 C C . GLU A 1 325 ? -18.001 -3.255 23.213 1.00 95.69 325 GLU A C 1
ATOM 2556 O O . GLU A 1 325 ? -17.786 -3.718 24.333 1.00 95.69 325 GLU A O 1
ATOM 2561 N N . ALA A 1 326 ? -17.114 -2.476 22.587 1.00 95.94 326 ALA A N 1
ATOM 2562 C CA . ALA A 1 326 ? -15.813 -2.130 23.152 1.00 95.94 326 ALA A CA 1
ATOM 2563 C C . ALA A 1 326 ? -15.944 -1.401 24.500 1.00 95.94 326 ALA A C 1
ATOM 2565 O O . ALA A 1 326 ? -15.298 -1.794 25.472 1.00 95.94 326 ALA A O 1
ATOM 2566 N N . LEU A 1 327 ? -16.816 -0.392 24.591 1.00 97.06 327 LEU A N 1
ATOM 2567 C CA . LEU A 1 327 ? -17.098 0.335 25.832 1.00 97.06 327 LEU A CA 1
ATOM 2568 C C . LEU A 1 327 ? -17.667 -0.585 26.920 1.00 97.06 327 LEU A C 1
ATOM 2570 O O . LEU A 1 327 ? -17.232 -0.527 28.072 1.00 97.06 327 LEU A O 1
ATOM 2574 N N . CYS A 1 328 ? -18.599 -1.476 26.569 1.00 96.31 328 CYS A N 1
ATOM 2575 C CA . CYS A 1 328 ? -19.123 -2.465 27.506 1.00 96.31 328 CYS A CA 1
ATOM 2576 C C . CYS A 1 328 ? -18.028 -3.411 28.013 1.00 96.31 328 CYS A C 1
ATOM 2578 O O . CYS A 1 328 ? -17.979 -3.669 29.211 1.00 96.31 328 CYS A O 1
ATOM 2580 N N . LEU A 1 329 ? -17.127 -3.883 27.145 1.00 95.19 329 LEU A N 1
ATOM 2581 C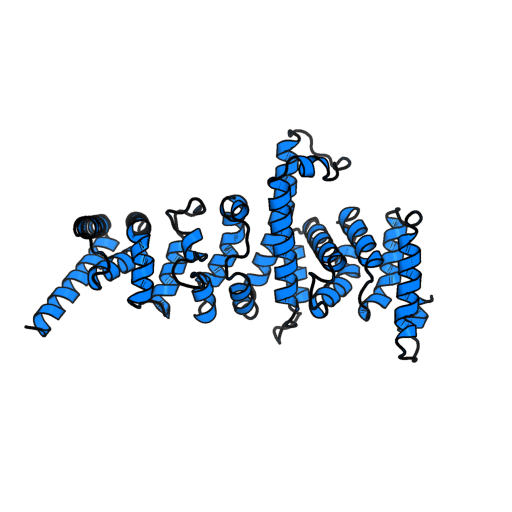 CA . LEU A 1 329 ? -15.996 -4.730 27.541 1.00 95.19 329 LEU A CA 1
ATOM 2582 C C . LEU A 1 329 ? -15.013 -3.994 28.464 1.00 95.19 329 LEU A C 1
ATOM 2584 O O . LEU A 1 329 ? -14.498 -4.594 29.405 1.00 95.19 329 LEU A O 1
ATOM 2588 N N . MET A 1 330 ? -14.771 -2.698 28.238 1.00 95.81 330 MET A N 1
ATOM 2589 C CA . MET A 1 330 ? -13.935 -1.880 29.127 1.00 95.81 330 MET A CA 1
ATOM 2590 C C . MET A 1 330 ? -14.511 -1.796 30.544 1.00 95.81 330 MET A C 1
ATOM 2592 O O . MET A 1 330 ? -13.757 -1.908 31.512 1.00 95.81 330 MET A O 1
ATOM 2596 N N . LEU A 1 331 ? -15.834 -1.635 30.663 1.00 95.25 331 LEU A N 1
ATOM 2597 C CA . LEU A 1 331 ? -16.536 -1.646 31.948 1.00 95.25 331 LEU A CA 1
ATOM 2598 C C . LEU A 1 331 ? -16.548 -3.048 32.574 1.00 95.25 331 LEU A C 1
ATOM 2600 O O . LEU A 1 331 ? -16.262 -3.192 33.757 1.00 95.25 331 LEU A O 1
ATOM 2604 N N . GLU A 1 332 ? -16.861 -4.079 31.785 1.00 93.75 332 GLU A N 1
ATOM 2605 C CA . GLU A 1 332 ? -16.966 -5.475 32.233 1.00 93.75 332 GLU A CA 1
ATOM 2606 C C . GLU A 1 332 ? -15.640 -6.011 32.780 1.00 93.75 332 GLU A C 1
ATOM 2608 O O . GLU A 1 332 ? -15.634 -6.801 33.720 1.00 93.75 332 GLU A O 1
ATOM 2613 N N . TRP A 1 333 ? -14.516 -5.585 32.203 1.00 93.69 333 TRP A N 1
ATOM 2614 C CA . TRP A 1 333 ? -13.178 -6.054 32.575 1.00 93.69 333 TRP A CA 1
ATOM 2615 C C . TRP A 1 333 ? -12.403 -5.091 33.477 1.00 93.69 333 TRP A C 1
ATOM 2617 O O . TRP A 1 333 ? -11.212 -5.332 33.714 1.00 93.69 333 TRP A O 1
ATOM 2627 N N . GLU A 1 334 ? -13.068 -4.039 33.965 1.00 93.25 334 GLU A N 1
ATOM 2628 C CA . GLU A 1 334 ? -12.509 -3.019 34.861 1.00 93.25 334 GLU A CA 1
ATOM 2629 C C . GLU A 1 334 ? -11.220 -2.392 34.304 1.00 93.25 334 GLU A C 1
ATOM 2631 O O . GLU A 1 334 ? -10.219 -2.245 34.997 1.00 93.25 334 GLU A O 1
ATOM 2636 N N . LEU A 1 335 ? -11.226 -2.055 33.009 1.00 94.50 335 LEU A N 1
ATOM 2637 C CA . LEU A 1 335 ? -10.064 -1.477 32.319 1.00 94.50 335 LEU A CA 1
ATOM 2638 C C . LEU A 1 335 ? -9.943 0.041 32.483 1.00 94.50 335 LEU A C 1
ATOM 2640 O O . LEU A 1 335 ? -8.934 0.624 32.099 1.00 94.50 335 LEU A O 1
ATOM 2644 N N . ILE A 1 336 ? -10.979 0.677 33.022 1.00 94.56 336 ILE A N 1
ATOM 2645 C CA . ILE A 1 336 ? -11.022 2.106 33.311 1.00 94.56 336 ILE A CA 1
ATOM 2646 C C . ILE A 1 336 ? -10.915 2.270 34.823 1.00 94.56 336 ILE A C 1
ATOM 2648 O O . ILE A 1 336 ? -11.777 1.787 35.552 1.00 94.56 336 ILE A O 1
ATOM 2652 N N . GLU A 1 337 ? -9.872 2.945 35.297 1.00 90.56 337 GLU A N 1
ATOM 2653 C CA . GLU A 1 337 ? -9.639 3.135 36.736 1.00 90.56 337 GLU A CA 1
ATOM 2654 C C . GLU A 1 337 ? -10.479 4.285 37.305 1.00 90.56 337 GLU A C 1
ATOM 2656 O O . GLU A 1 337 ? -11.046 4.173 38.391 1.00 90.56 337 GLU A O 1
ATOM 2661 N N . LEU A 1 338 ? -10.597 5.382 36.549 1.00 93.75 338 LEU A N 1
ATOM 2662 C CA . LEU A 1 338 ? -11.283 6.599 36.978 1.00 93.75 338 LEU A CA 1
ATOM 2663 C C . LEU A 1 338 ? -12.805 6.434 36.926 1.00 93.75 338 LEU A C 1
ATOM 2665 O O . LEU A 1 338 ? -13.389 6.238 35.857 1.00 93.75 338 LEU A O 1
ATOM 2669 N N . GLU A 1 339 ? -13.460 6.590 38.075 1.00 93.94 339 GLU A N 1
ATOM 2670 C CA . GLU A 1 339 ? -14.912 6.418 38.197 1.00 93.94 339 GLU A CA 1
ATOM 2671 C C . GLU A 1 339 ? -15.700 7.450 37.375 1.00 93.94 339 GLU A C 1
ATOM 2673 O O . GLU A 1 339 ? -16.718 7.124 36.767 1.00 93.94 339 GLU A O 1
ATOM 2678 N N . GLU A 1 340 ? -15.186 8.677 37.265 1.00 95.44 340 GLU A N 1
ATOM 2679 C CA . GLU A 1 340 ? -15.768 9.720 36.413 1.00 95.44 340 GLU A CA 1
ATOM 2680 C C . GLU A 1 340 ? -15.831 9.287 34.942 1.00 95.44 340 GLU A C 1
ATOM 2682 O O . GLU A 1 340 ? -16.855 9.467 34.282 1.00 95.44 340 GLU A O 1
ATOM 2687 N N . VAL A 1 341 ? -14.771 8.644 34.440 1.00 94.88 341 VAL A N 1
ATOM 2688 C CA . VAL A 1 341 ? -14.714 8.145 33.059 1.00 94.88 341 VAL A CA 1
ATOM 2689 C C . VAL A 1 341 ? -15.693 6.986 32.872 1.00 94.88 341 VAL A C 1
ATOM 2691 O O . VAL A 1 341 ? -16.400 6.941 31.866 1.00 94.88 341 VAL A O 1
ATOM 2694 N N . LYS A 1 342 ? -15.827 6.083 33.855 1.00 96.12 342 LYS A N 1
ATOM 2695 C CA . LYS A 1 342 ? -16.853 5.023 33.800 1.00 96.12 342 LYS A CA 1
ATOM 2696 C C . LYS A 1 342 ? -18.259 5.613 33.695 1.00 96.12 342 LYS A C 1
ATOM 2698 O O . LYS A 1 342 ? -19.040 5.174 32.852 1.00 96.12 342 LYS A O 1
ATOM 2703 N N . MET A 1 343 ? -18.568 6.633 34.495 1.00 95.75 343 MET A N 1
ATOM 2704 C CA . MET A 1 343 ? -19.863 7.320 34.456 1.00 95.75 343 MET A CA 1
ATOM 2705 C C . MET A 1 343 ? -20.116 8.012 33.112 1.00 95.75 343 MET A C 1
ATOM 2707 O O . MET A 1 343 ? -21.233 7.952 32.591 1.00 95.75 343 MET A O 1
ATOM 2711 N N . GLN A 1 344 ? -19.089 8.616 32.509 1.00 96.62 344 GLN A N 1
ATOM 2712 C CA . GLN A 1 344 ? -19.181 9.199 31.167 1.00 96.62 344 GLN A CA 1
ATOM 2713 C C . GLN A 1 344 ? -19.460 8.137 30.095 1.00 96.62 344 GLN A C 1
ATOM 2715 O O . GLN A 1 344 ? -20.320 8.346 29.234 1.00 96.62 344 GLN A O 1
ATOM 2720 N N . ILE A 1 345 ? -18.793 6.980 30.166 1.00 97.19 345 ILE A N 1
ATOM 2721 C CA . ILE A 1 345 ? -19.031 5.852 29.256 1.00 97.19 345 ILE A CA 1
ATOM 2722 C C . ILE A 1 345 ? -20.471 5.345 29.394 1.00 97.19 345 ILE A C 1
ATOM 2724 O O . ILE A 1 345 ? -21.166 5.188 28.390 1.00 97.19 345 ILE A O 1
ATOM 2728 N N . VAL A 1 346 ? -20.948 5.131 30.624 1.00 96.44 346 VAL A N 1
ATOM 2729 C CA . VAL A 1 346 ? -22.331 4.698 30.886 1.00 96.44 346 VAL A CA 1
ATOM 2730 C C . VAL A 1 346 ? -23.332 5.706 30.332 1.00 96.44 346 VAL A C 1
ATOM 2732 O O . VAL A 1 346 ? -24.260 5.322 29.621 1.00 96.44 346 VAL A O 1
ATOM 2735 N N . THR A 1 347 ? -23.122 6.995 30.602 1.00 96.75 347 THR A N 1
ATOM 2736 C CA . THR A 1 347 ? -23.981 8.067 30.083 1.00 96.75 347 THR A CA 1
ATOM 2737 C C . THR A 1 347 ? -24.012 8.037 28.558 1.00 96.75 347 THR A C 1
ATOM 2739 O O . THR A 1 347 ? -25.086 8.072 27.967 1.00 96.75 347 THR A O 1
ATOM 2742 N N . THR A 1 348 ? -22.850 7.882 27.919 1.00 96.94 348 THR A N 1
ATOM 2743 C CA . THR A 1 348 ? -22.727 7.789 26.458 1.00 96.94 348 THR A CA 1
ATOM 2744 C C . THR A 1 348 ? -23.514 6.612 25.897 1.00 96.94 348 THR A C 1
ATOM 2746 O O . THR A 1 348 ? -24.322 6.805 24.991 1.00 96.94 348 THR A O 1
ATOM 2749 N N . LEU A 1 349 ? -23.365 5.415 26.468 1.00 96.81 349 LEU A N 1
ATOM 2750 C CA . LEU A 1 349 ? -24.128 4.235 26.051 1.00 96.81 349 LEU A CA 1
ATOM 2751 C C . LEU A 1 349 ? -25.643 4.453 26.194 1.00 96.81 349 LEU A C 1
ATOM 2753 O O . LEU A 1 349 ? -26.417 3.970 25.377 1.00 96.81 349 LEU A O 1
ATOM 2757 N N . GLN A 1 350 ? -26.092 5.217 27.189 1.00 96.00 350 GLN A N 1
ATOM 2758 C CA . GLN A 1 350 ? -27.518 5.474 27.402 1.00 96.00 350 GLN A CA 1
ATOM 2759 C C . GLN A 1 350 ? -28.147 6.457 26.398 1.00 96.00 350 GLN A C 1
ATOM 2761 O O . GLN A 1 350 ? -29.378 6.487 26.264 1.00 96.00 350 GLN A O 1
ATOM 2766 N N . THR A 1 351 ? -27.338 7.233 25.670 1.00 95.00 351 THR A N 1
ATOM 2767 C CA . THR A 1 351 ? -27.838 8.224 24.699 1.00 95.00 351 THR A CA 1
ATOM 2768 C C . THR A 1 351 ? -28.451 7.581 23.453 1.00 95.00 351 THR A C 1
ATOM 2770 O O . THR A 1 351 ? -29.509 8.020 22.996 1.00 95.00 351 THR A O 1
ATOM 2773 N N . THR A 1 352 ? -27.850 6.509 22.926 1.00 94.00 352 THR A N 1
ATOM 2774 C CA . THR A 1 352 ? -28.295 5.851 21.689 1.00 94.00 352 THR A CA 1
ATOM 2775 C C . THR A 1 352 ? -29.114 4.594 21.981 1.00 94.00 352 THR A C 1
ATOM 2777 O O . THR A 1 352 ? -28.964 3.954 23.020 1.00 94.00 352 THR A O 1
ATOM 2780 N N . THR A 1 353 ? -30.007 4.209 21.063 1.00 94.00 353 THR A N 1
ATOM 2781 C CA . THR A 1 353 ? -30.810 2.982 21.223 1.00 94.00 353 THR A CA 1
ATOM 2782 C C . THR A 1 353 ? -29.924 1.738 21.265 1.00 94.00 353 THR A C 1
ATOM 2784 O O . THR A 1 353 ? -30.033 0.952 22.200 1.00 94.00 353 THR A O 1
ATOM 2787 N N . SER A 1 354 ? -28.982 1.618 20.321 1.00 94.81 354 SER A N 1
ATOM 2788 C CA . SER A 1 354 ? -28.029 0.502 20.291 1.00 94.81 354 SER A CA 1
ATOM 2789 C C . SER A 1 354 ? -27.154 0.459 21.550 1.00 94.81 354 SER A C 1
ATOM 2791 O O . SER A 1 354 ? -26.945 -0.616 22.113 1.00 94.81 354 SER A O 1
ATOM 2793 N N . GLY A 1 355 ? -26.682 1.609 22.045 1.00 95.38 355 GLY A N 1
ATOM 2794 C CA . GLY A 1 355 ? -25.894 1.667 23.277 1.00 95.38 355 GLY A CA 1
ATOM 2795 C C . GLY A 1 355 ? -26.689 1.208 24.504 1.00 95.38 355 GLY A C 1
ATOM 2796 O O . GLY A 1 355 ? -26.173 0.430 25.311 1.00 95.38 355 GLY A O 1
ATOM 2797 N N . ARG A 1 356 ? -27.970 1.601 24.614 1.00 96.31 356 ARG A N 1
ATOM 2798 C CA . ARG A 1 356 ? -28.863 1.156 25.699 1.00 96.31 356 ARG A CA 1
ATOM 2799 C C . ARG A 1 356 ? -29.030 -0.357 25.706 1.00 96.31 356 ARG A C 1
ATOM 2801 O O . ARG A 1 356 ? -28.952 -0.956 26.775 1.00 96.31 356 ARG A O 1
ATOM 2808 N N . GLU A 1 357 ? -29.228 -0.966 24.542 1.00 96.31 357 GLU A N 1
ATOM 2809 C CA . GLU A 1 357 ? -29.363 -2.421 24.401 1.00 96.31 357 GLU A CA 1
ATOM 2810 C C . GLU A 1 357 ? -28.093 -3.151 24.866 1.00 96.31 357 GLU A C 1
ATOM 2812 O O . GLU A 1 357 ? -28.169 -4.072 25.684 1.00 96.31 357 GLU A O 1
ATOM 2817 N N . HIS A 1 358 ? -26.913 -2.695 24.428 1.00 95.31 358 HIS A N 1
ATOM 2818 C CA . HIS A 1 358 ? -25.629 -3.284 24.829 1.00 95.31 358 HIS A CA 1
ATOM 2819 C C . HIS A 1 358 ? -25.376 -3.142 26.336 1.00 95.31 358 HIS A C 1
ATOM 2821 O O . HIS A 1 358 ? -24.980 -4.107 26.999 1.00 95.31 358 HIS A O 1
ATOM 2827 N N . TYR A 1 359 ? -25.649 -1.962 26.900 1.00 96.44 359 TYR A N 1
ATOM 2828 C CA . TYR A 1 359 ? -25.474 -1.711 28.329 1.00 96.44 359 TYR A CA 1
ATOM 2829 C C . TYR A 1 359 ? -26.448 -2.531 29.185 1.00 96.44 359 TYR A C 1
ATOM 2831 O O . TYR A 1 359 ? -26.047 -3.117 30.191 1.00 96.44 359 TYR A O 1
ATOM 2839 N N . GLN A 1 360 ? -27.712 -2.652 28.771 1.00 95.44 360 GLN A N 1
ATOM 2840 C CA . GLN A 1 360 ? -28.684 -3.512 29.451 1.00 95.44 360 GLN A CA 1
ATOM 2841 C C . GLN A 1 360 ? -28.239 -4.977 29.454 1.00 95.44 360 GLN A C 1
ATOM 2843 O O . GLN A 1 360 ? -28.299 -5.622 30.504 1.00 95.44 360 GLN A O 1
ATOM 2848 N N . ALA A 1 361 ? -27.739 -5.483 28.322 1.00 94.44 361 ALA A N 1
ATOM 2849 C CA . ALA A 1 361 ? -27.200 -6.836 28.227 1.00 94.44 361 ALA A CA 1
ATOM 2850 C C . ALA A 1 361 ? -26.003 -7.045 29.173 1.00 94.44 361 ALA A C 1
ATOM 2852 O O . ALA A 1 361 ? -25.921 -8.074 29.845 1.00 94.44 361 ALA A O 1
ATOM 2853 N N . LEU A 1 362 ? -25.103 -6.060 29.292 1.00 94.31 362 LEU A N 1
ATOM 2854 C CA . LEU A 1 362 ? -24.009 -6.089 30.268 1.00 94.31 362 LEU A CA 1
ATOM 2855 C C . LEU A 1 362 ? -24.534 -6.160 31.712 1.00 94.31 362 LEU A C 1
ATOM 2857 O O . LEU A 1 362 ? -24.126 -7.035 32.475 1.00 94.31 362 LEU A O 1
ATOM 2861 N N . CYS A 1 363 ? -25.472 -5.286 32.088 1.00 93.88 363 CYS A N 1
ATOM 2862 C CA . CYS A 1 363 ? -26.044 -5.278 33.437 1.00 93.88 363 CYS A CA 1
ATOM 2863 C C . CYS A 1 363 ? -26.781 -6.581 33.782 1.00 93.88 363 CYS A C 1
ATOM 2865 O O . CYS A 1 363 ? -26.835 -6.962 34.952 1.00 93.88 363 CYS A O 1
ATOM 2867 N N . GLN A 1 364 ? -27.389 -7.247 32.797 1.00 93.19 364 GLN A N 1
ATOM 2868 C CA . GLN A 1 364 ? -28.001 -8.564 32.980 1.00 93.19 364 GLN A CA 1
ATOM 2869 C C . GLN A 1 364 ? -26.937 -9.639 33.238 1.00 93.19 364 GLN A C 1
ATOM 2871 O O . GLN A 1 364 ? -27.057 -10.374 34.216 1.00 93.19 364 GLN A O 1
ATOM 2876 N N . ARG A 1 365 ? -25.858 -9.680 32.438 1.00 92.56 365 ARG A N 1
ATOM 2877 C CA . ARG A 1 365 ? -24.734 -10.613 32.655 1.00 92.56 365 ARG A CA 1
ATOM 2878 C C . ARG A 1 365 ? -24.094 -10.435 34.032 1.00 92.56 365 ARG A C 1
ATOM 2880 O O . ARG A 1 365 ? -23.876 -11.417 34.735 1.00 92.56 365 ARG A O 1
ATOM 2887 N N . GLN A 1 366 ? -23.848 -9.192 34.451 1.00 89.94 366 GLN A N 1
ATOM 2888 C CA . GLN A 1 366 ? -23.260 -8.897 35.762 1.00 89.94 366 GLN A CA 1
ATOM 2889 C C . GLN A 1 366 ? -24.165 -9.311 36.929 1.00 89.94 366 GLN A C 1
ATOM 2891 O O . GLN A 1 366 ? -23.663 -9.786 37.945 1.00 89.94 366 GLN A O 1
ATOM 2896 N N . ARG A 1 367 ? -25.490 -9.150 36.799 1.00 89.88 367 ARG A N 1
ATOM 2897 C CA . ARG A 1 367 ? -26.450 -9.637 37.802 1.00 89.88 367 ARG A CA 1
ATOM 2898 C C . ARG A 1 367 ? -26.419 -11.158 37.911 1.00 89.88 367 ARG A C 1
ATOM 2900 O O . ARG A 1 367 ? -26.241 -11.667 39.010 1.00 89.88 367 ARG A O 1
ATOM 2907 N N . HIS A 1 368 ? -26.479 -11.855 36.778 1.00 88.56 368 HIS A N 1
ATOM 2908 C CA . HIS A 1 368 ? -26.439 -13.316 36.754 1.00 88.56 368 HIS A CA 1
ATOM 2909 C C . HIS A 1 368 ? -25.144 -13.884 37.358 1.00 88.56 368 HIS A C 1
ATOM 2911 O O . HIS A 1 368 ? -25.180 -14.834 38.130 1.00 88.56 368 HIS A O 1
ATOM 2917 N N . LEU A 1 369 ? -23.990 -13.267 37.076 1.00 84.56 369 LEU A N 1
ATOM 2918 C CA . LEU A 1 369 ? -22.717 -13.674 37.680 1.00 84.56 369 LEU A CA 1
ATOM 2919 C C . LEU A 1 369 ? -22.693 -13.477 39.202 1.00 84.56 369 LEU A C 1
ATOM 2921 O O . LEU A 1 369 ? -22.132 -14.310 39.907 1.00 84.56 369 LEU A O 1
ATOM 2925 N N . ARG A 1 370 ? -23.308 -12.406 39.722 1.00 85.38 370 ARG A N 1
ATOM 2926 C CA . ARG A 1 370 ? -23.417 -12.185 41.175 1.00 85.38 370 ARG A CA 1
ATOM 2927 C C . ARG A 1 370 ? -24.294 -13.240 41.849 1.00 85.38 370 ARG A C 1
ATOM 2929 O O . ARG A 1 370 ? -23.947 -13.668 42.939 1.00 85.38 370 ARG A O 1
ATOM 2936 N N . GLU A 1 371 ? -25.368 -13.671 41.190 1.00 85.50 371 GLU A N 1
ATOM 2937 C CA . GLU A 1 371 ? -26.267 -14.732 41.673 1.00 85.50 371 GLU A CA 1
ATOM 2938 C C . GLU A 1 371 ? -25.618 -16.128 41.673 1.00 85.50 371 GLU A C 1
ATOM 2940 O O . GLU A 1 371 ? -26.029 -16.987 42.441 1.00 85.50 371 GLU A O 1
ATOM 2945 N N . LEU A 1 372 ? -24.610 -16.374 40.827 1.00 78.25 372 LEU A N 1
ATOM 2946 C CA . LEU A 1 372 ? -23.875 -17.650 40.780 1.00 78.25 372 LEU A CA 1
ATOM 2947 C C . LEU A 1 372 ? -22.730 -17.746 41.802 1.00 78.25 372 LEU A C 1
ATOM 2949 O O . LEU A 1 372 ? -22.253 -18.843 42.086 1.00 78.25 372 LEU A O 1
ATOM 2953 N N . VAL A 1 373 ? -22.239 -16.602 42.286 1.00 71.12 373 VAL A N 1
ATOM 2954 C CA . VAL A 1 373 ? -21.134 -16.508 43.259 1.00 71.12 373 VAL A CA 1
ATOM 2955 C C . VAL A 1 373 ? -21.659 -16.325 44.694 1.00 71.12 373 VAL A C 1
ATOM 2957 O O . VAL A 1 373 ? -20.898 -16.518 45.643 1.00 71.12 373 VAL A O 1
ATOM 2960 N N . SER A 1 374 ? -22.942 -15.976 44.854 1.00 53.53 374 SER A N 1
ATOM 2961 C CA . SER A 1 374 ? -23.687 -16.004 46.124 1.00 53.53 374 SER A CA 1
ATOM 2962 C C . SER A 1 374 ? -24.209 -17.398 46.438 1.00 53.53 374 SER A C 1
ATOM 2964 O O . SER A 1 374 ? -24.128 -17.793 47.622 1.00 53.53 374 SER A O 1
#